Protein AF-A0A2D7GZ23-F1 (afdb_monomer_lite)

Structure (mmCIF, N/CA/C/O backbone):
data_AF-A0A2D7GZ23-F1
#
_entry.id   AF-A0A2D7GZ23-F1
#
loop_
_atom_site.group_PDB
_atom_site.id
_atom_site.type_symbol
_atom_site.label_atom_id
_atom_site.label_alt_id
_atom_site.label_comp_id
_atom_site.label_asym_id
_atom_site.label_entity_id
_atom_site.label_seq_id
_atom_site.pdbx_PDB_ins_code
_atom_site.Cartn_x
_atom_site.Cartn_y
_atom_site.Cartn_z
_atom_site.occupancy
_atom_site.B_iso_or_equiv
_atom_site.auth_seq_id
_atom_site.auth_comp_id
_atom_site.auth_asym_id
_atom_site.auth_atom_id
_atom_site.pdbx_PDB_model_num
ATOM 1 N N . MET A 1 1 ? 21.625 15.979 3.828 1.00 39.53 1 MET A N 1
ATOM 2 C CA . MET A 1 1 ? 20.329 15.323 3.567 1.00 39.53 1 MET A CA 1
ATOM 3 C C . MET A 1 1 ? 20.381 14.989 2.091 1.00 39.53 1 MET A C 1
ATOM 5 O O . MET A 1 1 ? 20.382 15.935 1.305 1.00 39.53 1 MET A O 1
ATOM 9 N N . ASN A 1 2 ? 20.656 13.713 1.803 1.00 38.81 2 ASN A N 1
ATOM 10 C CA . ASN A 1 2 ? 20.992 13.156 0.487 1.00 38.81 2 ASN A CA 1
ATOM 11 C C . ASN A 1 2 ? 19.856 13.361 -0.529 1.00 38.81 2 ASN A C 1
ATOM 13 O O . ASN A 1 2 ? 18.718 13.617 -0.129 1.00 38.81 2 ASN A O 1
ATOM 17 N N . THR A 1 3 ? 20.207 13.363 -1.815 1.00 49.03 3 THR A N 1
ATOM 18 C CA . THR A 1 3 ? 19.400 13.858 -2.946 1.00 49.03 3 THR A CA 1
ATOM 19 C C . THR A 1 3 ? 18.214 12.956 -3.309 1.00 49.03 3 THR A C 1
ATOM 21 O O . THR A 1 3 ? 17.119 13.506 -3.409 1.00 49.03 3 THR A O 1
ATOM 24 N N . LEU A 1 4 ? 18.367 11.625 -3.278 1.00 44.31 4 LEU A N 1
ATOM 25 C CA . LEU A 1 4 ? 17.288 10.627 -3.438 1.00 44.31 4 LEU A CA 1
ATOM 26 C C . LEU A 1 4 ? 16.063 10.912 -2.567 1.00 44.31 4 LEU A C 1
ATOM 28 O O . LEU A 1 4 ? 14.969 11.214 -3.035 1.00 44.31 4 LEU A O 1
ATOM 32 N N . VAL A 1 5 ? 16.275 10.933 -1.250 1.00 44.19 5 VAL A N 1
ATOM 33 C CA . VAL A 1 5 ? 15.213 11.144 -0.254 1.00 44.19 5 VAL A CA 1
ATOM 34 C C . VAL A 1 5 ? 14.612 12.553 -0.339 1.00 44.19 5 VAL A C 1
ATOM 36 O O . VAL A 1 5 ? 13.500 12.791 0.139 1.00 44.19 5 VAL A O 1
ATOM 39 N N . LYS A 1 6 ? 15.346 13.519 -0.909 1.00 46.03 6 LYS A N 1
ATOM 40 C CA . LYS A 1 6 ? 14.827 14.864 -1.168 1.00 46.03 6 LYS A CA 1
ATOM 41 C C . LYS A 1 6 ? 13.898 14.851 -2.375 1.00 46.03 6 LYS A C 1
ATOM 43 O O . LYS A 1 6 ? 12.764 15.278 -2.201 1.00 46.03 6 LYS A O 1
ATOM 48 N N . ALA A 1 7 ? 14.334 14.341 -3.527 1.00 40.16 7 ALA A N 1
ATOM 49 C CA . ALA A 1 7 ? 13.540 14.276 -4.755 1.00 40.16 7 ALA A CA 1
ATOM 50 C C . ALA A 1 7 ? 12.214 13.532 -4.533 1.00 40.16 7 ALA A C 1
ATOM 52 O O . ALA A 1 7 ? 11.161 14.120 -4.786 1.00 40.16 7 ALA A O 1
ATOM 53 N N . TRP A 1 8 ? 12.261 12.371 -3.862 1.00 50.47 8 TRP A N 1
ATOM 54 C CA . TRP A 1 8 ? 11.088 11.582 -3.441 1.00 50.47 8 TRP A CA 1
ATOM 55 C C . TRP A 1 8 ? 10.072 12.365 -2.591 1.00 50.47 8 TRP A C 1
ATOM 57 O O . TRP A 1 8 ? 8.918 11.971 -2.442 1.00 50.47 8 TRP A O 1
ATOM 67 N N . ARG A 1 9 ? 10.479 13.501 -2.010 1.00 50.47 9 ARG A N 1
ATOM 68 C CA . ARG A 1 9 ? 9.620 14.380 -1.208 1.00 50.47 9 ARG A CA 1
ATOM 69 C C . ARG A 1 9 ? 9.197 15.667 -1.910 1.00 50.47 9 ARG A C 1
ATOM 71 O O . ARG A 1 9 ? 8.254 16.279 -1.418 1.00 50.47 9 ARG A O 1
ATOM 78 N N . THR A 1 10 ? 9.873 16.127 -2.970 1.00 46.25 10 THR A N 1
ATOM 79 C CA . THR A 1 10 ? 9.783 17.552 -3.363 1.00 46.25 10 THR A CA 1
ATOM 80 C C . THR A 1 10 ? 8.951 17.917 -4.578 1.00 46.25 10 THR A C 1
ATOM 82 O O . THR A 1 10 ? 8.616 19.098 -4.644 1.00 46.25 10 THR A O 1
ATOM 85 N N . ARG A 1 11 ? 8.609 17.026 -5.519 1.00 41.00 11 ARG A N 1
ATOM 86 C CA . ARG A 1 11 ? 7.997 17.531 -6.764 1.00 41.00 11 ARG A CA 1
ATOM 87 C C . ARG A 1 11 ? 6.467 17.516 -6.805 1.00 41.00 11 ARG A C 1
ATOM 89 O O . ARG A 1 11 ? 5.918 18.554 -7.149 1.00 41.00 11 ARG A O 1
ATOM 96 N N . GLU A 1 12 ? 5.763 16.492 -6.306 1.00 41.78 12 GLU A N 1
ATOM 97 C CA . GLU A 1 12 ? 4.286 16.489 -6.442 1.00 41.78 12 GLU A CA 1
ATOM 98 C C . GLU A 1 12 ? 3.453 15.899 -5.293 1.00 41.78 12 GLU A C 1
ATOM 100 O O . GLU A 1 12 ? 2.225 15.996 -5.305 1.00 41.78 1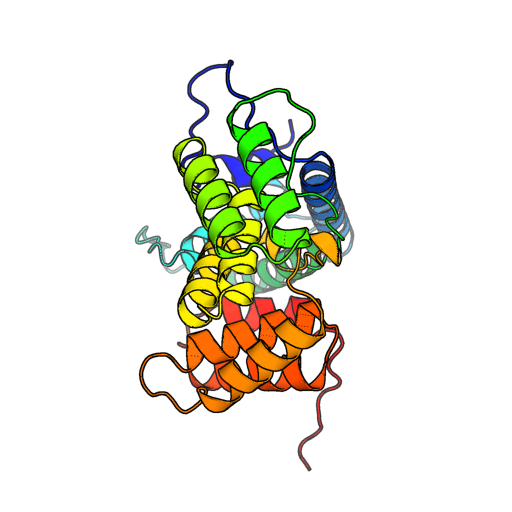2 GLU A O 1
ATOM 105 N N . SER A 1 13 ? 4.065 15.413 -4.208 1.00 38.97 13 SER A N 1
ATOM 106 C CA . SER A 1 13 ? 3.314 14.914 -3.037 1.00 38.97 13 SER A CA 1
ATOM 107 C C . SER A 1 13 ? 2.535 15.996 -2.260 1.00 38.97 13 SER A C 1
ATOM 109 O O . SER A 1 13 ? 1.970 15.712 -1.204 1.00 38.97 13 SER A O 1
ATOM 111 N N . GLN A 1 14 ? 2.512 17.252 -2.730 1.00 42.09 14 GLN A N 1
ATOM 112 C CA . GLN A 1 14 ? 2.031 18.423 -1.981 1.00 42.09 14 GLN A CA 1
ATOM 113 C C . GLN A 1 14 ? 2.650 18.547 -0.578 1.00 42.09 14 GLN A C 1
ATOM 115 O O . GLN A 1 14 ? 2.127 19.255 0.283 1.00 42.09 14 GLN A O 1
ATOM 120 N N . LEU A 1 15 ? 3.806 17.923 -0.345 1.00 44.66 15 LEU A N 1
ATOM 121 C CA . LEU A 1 15 ? 4.667 18.225 0.787 1.00 44.66 15 LEU A CA 1
ATOM 122 C C . LEU A 1 15 ? 5.585 19.399 0.420 1.00 44.66 15 LEU A C 1
ATOM 124 O O . LEU A 1 15 ? 6.800 19.319 0.576 1.00 44.66 15 LEU A O 1
ATOM 128 N N . ASP A 1 16 ? 5.011 20.505 -0.071 1.00 36.12 16 ASP A N 1
ATOM 129 C CA . ASP A 1 16 ? 5.735 21.774 -0.127 1.00 36.12 16 ASP A CA 1
ATOM 130 C C . ASP A 1 16 ? 5.999 22.223 1.317 1.00 36.12 16 ASP A C 1
ATOM 132 O O . ASP A 1 16 ? 5.156 22.799 2.013 1.00 36.12 16 ASP A O 1
ATOM 136 N N . TYR A 1 17 ? 7.195 21.870 1.785 1.00 43.28 17 TYR A N 1
ATOM 137 C CA . TYR A 1 17 ? 7.809 22.300 3.028 1.00 43.28 17 TYR A CA 1
ATOM 138 C C . TYR A 1 17 ? 8.177 23.787 2.944 1.00 43.28 17 TYR A C 1
ATOM 140 O O . TYR A 1 17 ? 9.351 24.166 3.017 1.00 43.28 17 TYR A O 1
ATOM 148 N N . GLY A 1 18 ? 7.168 24.651 2.846 1.00 29.53 18 GLY A N 1
ATOM 149 C CA . GLY A 1 18 ? 7.320 26.081 3.061 1.00 29.53 18 GLY A CA 1
ATOM 150 C C . GLY A 1 18 ? 7.903 26.343 4.454 1.00 29.53 18 GLY A C 1
ATOM 151 O O . GLY A 1 18 ? 7.210 26.259 5.462 1.00 29.53 18 GLY A O 1
ATOM 152 N N . SER A 1 19 ? 9.197 26.663 4.506 1.00 30.67 19 SER A N 1
ATOM 153 C CA . SER A 1 19 ? 9.940 27.182 5.665 1.00 30.67 19 SER A CA 1
ATOM 154 C C . SER A 1 19 ? 9.819 26.408 7.001 1.00 30.67 19 SER A C 1
ATOM 156 O O . SER A 1 19 ? 8.963 26.668 7.835 1.00 30.67 19 SER A O 1
ATOM 158 N N . VAL A 1 20 ? 10.814 25.550 7.254 1.00 34.12 20 VAL A N 1
ATOM 159 C CA . VAL A 1 20 ? 11.525 25.333 8.542 1.00 34.12 20 VAL A CA 1
ATOM 160 C C . VAL A 1 20 ? 10.766 24.767 9.771 1.00 34.12 20 VAL A C 1
ATOM 162 O O . VAL A 1 20 ? 11.449 24.235 10.643 1.00 34.12 20 VAL A O 1
ATOM 165 N N . GLU A 1 21 ? 9.429 24.729 9.859 1.00 30.19 21 GLU A N 1
ATOM 166 C CA . GLU A 1 21 ? 8.749 24.321 11.121 1.00 30.19 21 GLU A CA 1
ATOM 167 C C . GLU A 1 21 ? 7.863 23.059 11.111 1.00 30.19 21 GLU A C 1
ATOM 169 O O . GLU A 1 21 ? 7.554 22.555 12.187 1.00 30.19 21 GLU A O 1
ATOM 174 N N . ASN A 1 22 ? 7.534 22.458 9.964 1.00 36.88 22 ASN A N 1
ATOM 175 C CA . ASN A 1 22 ? 6.742 21.217 9.925 1.00 36.88 22 ASN A CA 1
ATOM 176 C C . ASN A 1 22 ? 7.547 20.068 9.317 1.00 36.88 22 ASN A C 1
ATOM 178 O O . ASN A 1 22 ? 7.472 19.804 8.121 1.00 36.88 22 ASN A O 1
ATOM 182 N N . ARG A 1 23 ? 8.311 19.343 10.139 1.00 49.28 23 ARG A N 1
ATOM 183 C CA . ARG A 1 23 ? 8.737 17.993 9.750 1.00 49.28 23 ARG A CA 1
ATOM 184 C C . ARG A 1 23 ? 7.477 17.129 9.723 1.00 49.28 23 ARG A C 1
ATOM 186 O O . ARG A 1 23 ? 6.816 16.983 10.743 1.00 49.28 23 ARG A O 1
ATOM 193 N N . VAL A 1 24 ? 7.110 16.597 8.561 1.00 53.50 24 VAL A N 1
ATOM 194 C CA . VAL A 1 24 ? 6.053 15.582 8.479 1.00 53.50 24 VAL A CA 1
ATOM 195 C C . VAL A 1 24 ? 6.518 14.404 9.325 1.00 53.50 24 VAL A C 1
ATOM 197 O O . VAL A 1 24 ? 7.558 13.807 9.039 1.00 53.50 24 VAL A O 1
ATOM 200 N N . SER A 1 25 ? 5.795 14.131 10.410 1.00 60.66 25 SER A N 1
ATOM 201 C CA . SER A 1 25 ? 6.135 13.050 11.328 1.00 60.66 25 SER A CA 1
ATOM 202 C C . SER A 1 25 ? 5.798 11.712 10.688 1.00 60.66 25 SER A C 1
ATOM 204 O O . SER A 1 25 ? 4.678 11.220 10.799 1.00 60.66 25 SER A O 1
ATOM 206 N N . VAL A 1 26 ? 6.779 11.132 10.008 1.00 63.88 26 VAL A N 1
ATOM 207 C CA . VAL A 1 26 ? 6.733 9.743 9.553 1.00 63.88 26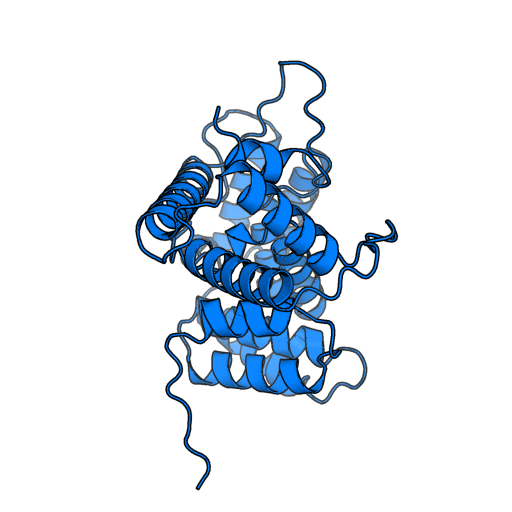 VAL A CA 1
ATOM 208 C C . VAL A 1 26 ? 7.301 8.814 10.636 1.00 63.88 26 VAL A C 1
ATOM 210 O O . VAL A 1 26 ? 8.181 9.230 11.401 1.00 63.88 26 VAL A O 1
ATOM 213 N N . PRO A 1 27 ? 6.842 7.553 10.731 1.00 70.25 27 PRO A N 1
ATOM 214 C CA . PRO A 1 27 ? 7.465 6.559 11.598 1.00 70.25 27 PRO A CA 1
ATOM 215 C C . PRO A 1 27 ? 8.941 6.360 11.269 1.00 70.25 27 PRO A C 1
ATOM 217 O O . PRO A 1 27 ? 9.345 6.417 10.109 1.00 70.25 27 PRO A O 1
ATOM 220 N N . GLY A 1 28 ? 9.742 6.039 12.290 1.00 73.81 28 GLY A N 1
ATOM 221 C CA . GLY A 1 28 ? 11.149 5.679 12.089 1.00 73.81 28 GLY A CA 1
ATOM 222 C C . GLY A 1 28 ? 11.322 4.495 11.130 1.00 73.81 28 GLY A C 1
ATOM 223 O O . GLY A 1 28 ? 12.285 4.469 10.377 1.00 73.81 28 GLY A O 1
ATOM 224 N N . GLN A 1 29 ? 10.352 3.574 11.093 1.00 77.50 29 GLN A N 1
ATOM 225 C CA . GLN A 1 29 ? 10.334 2.454 10.146 1.00 77.50 29 GLN A CA 1
ATOM 226 C C . GLN A 1 29 ? 10.271 2.918 8.688 1.00 77.50 29 GLN A C 1
ATOM 228 O O . GLN A 1 29 ? 11.004 2.396 7.861 1.00 77.50 29 GLN A O 1
ATOM 233 N N . TYR A 1 30 ? 9.479 3.947 8.379 1.00 79.00 30 TYR A N 1
ATOM 234 C CA . TYR A 1 30 ? 9.434 4.494 7.024 1.00 79.00 30 TYR A CA 1
ATOM 235 C C . TYR A 1 30 ? 10.748 5.192 6.656 1.00 79.00 30 TYR A C 1
ATOM 237 O O . TYR A 1 30 ? 11.231 5.043 5.547 1.00 79.00 30 TYR A O 1
ATOM 245 N N . ILE A 1 31 ? 11.396 5.887 7.599 1.00 77.50 31 ILE A N 1
ATOM 246 C CA . ILE A 1 31 ? 12.734 6.457 7.354 1.00 77.50 31 ILE A CA 1
ATOM 247 C C . ILE A 1 31 ? 13.760 5.352 7.070 1.00 77.50 31 ILE A C 1
ATOM 249 O O . ILE A 1 31 ? 14.592 5.512 6.185 1.00 77.50 31 ILE A O 1
ATOM 253 N N . ASN A 1 32 ? 13.704 4.242 7.809 1.00 79.62 32 ASN A N 1
ATOM 254 C CA . ASN A 1 32 ? 14.595 3.107 7.582 1.00 79.62 32 ASN A CA 1
ATOM 255 C C . ASN A 1 32 ? 14.362 2.470 6.210 1.00 79.62 32 ASN A C 1
ATOM 257 O O . ASN A 1 32 ? 15.338 2.204 5.522 1.00 79.62 32 ASN A O 1
ATOM 261 N N . LEU A 1 33 ? 13.101 2.310 5.804 1.00 82.50 33 LEU A N 1
ATOM 262 C CA . LEU A 1 33 ? 12.731 1.850 4.466 1.00 82.50 33 LEU A CA 1
ATOM 263 C C . LEU A 1 33 ? 13.354 2.734 3.383 1.00 82.50 33 LEU A C 1
ATOM 265 O O . LEU A 1 33 ? 14.000 2.221 2.479 1.00 82.50 33 LEU A O 1
ATOM 269 N N . LEU A 1 34 ? 13.247 4.061 3.507 1.00 79.81 34 LEU A N 1
ATOM 270 C CA . LEU A 1 34 ? 13.854 4.970 2.529 1.00 79.81 34 LEU A CA 1
ATOM 271 C C . LEU A 1 34 ? 15.383 4.822 2.471 1.00 79.81 34 LEU A C 1
ATOM 273 O O . LEU A 1 34 ? 15.962 4.848 1.389 1.00 79.81 34 LEU A O 1
ATOM 277 N N . ASN A 1 35 ? 16.035 4.653 3.624 1.00 77.56 35 ASN A N 1
ATOM 278 C CA . ASN A 1 35 ? 17.485 4.452 3.678 1.00 77.56 35 ASN A CA 1
ATOM 279 C C . ASN A 1 35 ? 17.908 3.107 3.063 1.00 77.56 35 ASN A C 1
ATOM 281 O O . ASN A 1 35 ? 18.984 3.024 2.480 1.00 77.56 35 ASN A O 1
ATOM 285 N N . GLU A 1 36 ? 17.094 2.061 3.214 1.00 83.00 36 GLU A N 1
ATOM 286 C CA . GLU A 1 36 ? 17.348 0.739 2.631 1.00 83.00 36 GLU A CA 1
ATOM 287 C C . GLU A 1 36 ? 17.275 0.790 1.100 1.00 83.00 36 GLU A C 1
ATOM 289 O O . GLU A 1 36 ? 18.165 0.277 0.425 1.00 83.00 36 GLU A O 1
ATOM 294 N N . ILE A 1 37 ? 16.267 1.469 0.546 1.00 78.81 37 ILE A N 1
ATOM 295 C CA . ILE A 1 37 ? 16.147 1.664 -0.906 1.00 78.81 37 ILE A CA 1
ATOM 296 C C . ILE A 1 37 ? 17.343 2.471 -1.435 1.00 78.81 37 ILE A C 1
ATOM 298 O O . ILE A 1 37 ? 17.941 2.093 -2.439 1.00 78.81 37 ILE A O 1
ATOM 302 N N . GLU A 1 38 ? 17.747 3.541 -0.735 1.00 79.25 38 GLU A N 1
ATOM 303 C CA . GLU A 1 38 ? 18.939 4.329 -1.091 1.00 79.25 38 GLU A CA 1
ATOM 304 C C . GLU A 1 38 ? 20.212 3.469 -1.108 1.00 79.25 38 GLU A C 1
ATOM 306 O O . GLU A 1 38 ? 21.016 3.578 -2.035 1.00 79.25 38 GLU A O 1
ATOM 311 N N . LEU A 1 39 ? 20.397 2.602 -0.109 1.00 81.81 39 LEU A N 1
ATOM 312 C CA . LEU A 1 39 ? 21.556 1.713 -0.045 1.00 81.81 39 LEU A CA 1
ATOM 313 C C . LEU A 1 39 ? 21.587 0.742 -1.234 1.00 81.81 39 LEU A C 1
ATOM 315 O O . LEU A 1 39 ? 22.637 0.558 -1.843 1.00 81.81 39 LEU A O 1
ATOM 319 N N . ARG A 1 40 ? 20.437 0.167 -1.599 1.00 81.44 40 ARG A N 1
ATOM 320 C CA . ARG A 1 40 ? 20.327 -0.770 -2.727 1.00 81.44 40 ARG A CA 1
ATOM 321 C C . ARG A 1 40 ? 20.593 -0.107 -4.069 1.00 81.44 40 ARG A C 1
ATOM 323 O O . ARG A 1 40 ? 21.368 -0.642 -4.855 1.00 81.44 40 ARG A O 1
ATOM 330 N N . ALA A 1 41 ? 20.026 1.078 -4.288 1.00 79.50 41 ALA A N 1
ATOM 331 C CA . ALA A 1 41 ? 20.286 1.856 -5.495 1.00 79.50 41 ALA A CA 1
ATOM 332 C C . ALA A 1 41 ? 21.787 2.179 -5.643 1.00 79.50 41 ALA A C 1
ATOM 334 O O . ALA A 1 41 ? 22.352 2.071 -6.731 1.00 79.50 41 ALA A O 1
ATOM 335 N N . GLN A 1 42 ? 22.468 2.517 -4.540 1.00 79.00 42 GLN A N 1
ATOM 336 C CA . GLN A 1 42 ? 23.918 2.750 -4.547 1.00 79.00 42 GLN A CA 1
ATOM 337 C C . GLN A 1 42 ? 24.719 1.477 -4.835 1.00 79.00 42 GLN A C 1
ATOM 339 O O . GLN A 1 42 ? 25.685 1.520 -5.599 1.00 79.00 42 GLN A O 1
ATOM 344 N N . ASP A 1 43 ? 24.350 0.351 -4.228 1.00 79.56 43 ASP A N 1
ATOM 345 C CA . ASP A 1 43 ? 25.030 -0.925 -4.459 1.00 79.56 43 ASP A CA 1
ATOM 346 C C . ASP A 1 43 ? 24.939 -1.357 -5.923 1.00 79.56 43 ASP A C 1
ATOM 348 O O . ASP A 1 43 ? 25.904 -1.904 -6.462 1.00 79.56 43 ASP A O 1
ATOM 352 N N . ALA A 1 44 ? 23.827 -1.071 -6.588 1.00 71.81 44 ALA A N 1
ATOM 353 C CA . ALA A 1 44 ? 23.664 -1.403 -7.988 1.00 71.81 44 ALA A CA 1
ATOM 354 C C . ALA A 1 44 ? 24.453 -0.515 -8.945 1.00 71.81 44 ALA A C 1
ATOM 356 O O . ALA A 1 44 ? 25.118 -1.041 -9.840 1.00 71.81 44 ALA A O 1
ATOM 357 N N . LEU A 1 45 ? 24.474 0.803 -8.707 1.00 72.50 45 LEU A N 1
ATOM 358 C CA . LEU A 1 45 ? 25.341 1.723 -9.453 1.00 72.50 45 LEU A CA 1
ATOM 359 C C . LEU A 1 45 ? 26.802 1.247 -9.444 1.00 72.50 45 LEU A C 1
ATOM 361 O O . LEU A 1 45 ? 27.491 1.314 -10.458 1.00 72.50 45 LEU A O 1
ATOM 365 N N . ASN A 1 46 ? 27.261 0.717 -8.307 1.00 73.81 46 ASN A N 1
ATOM 366 C CA . ASN A 1 46 ? 28.642 0.275 -8.131 1.00 73.81 46 ASN A CA 1
ATOM 367 C C . ASN A 1 46 ? 28.960 -1.096 -8.762 1.00 73.81 46 ASN A C 1
ATOM 369 O O . ASN A 1 46 ? 30.134 -1.383 -8.999 1.00 73.81 46 ASN A O 1
ATOM 373 N N . ASN A 1 47 ? 27.967 -1.968 -8.983 1.00 69.31 47 ASN A N 1
ATOM 374 C CA . ASN A 1 47 ? 28.201 -3.373 -9.352 1.00 69.31 47 ASN A CA 1
ATOM 375 C C . ASN A 1 47 ? 27.738 -3.747 -10.772 1.00 69.31 47 ASN A C 1
ATOM 377 O O . ASN A 1 47 ? 28.367 -4.613 -11.384 1.00 69.31 47 ASN A O 1
ATOM 381 N N . ASP A 1 48 ? 26.712 -3.088 -11.321 1.00 62.56 48 ASP A N 1
ATOM 382 C CA . ASP A 1 48 ? 25.998 -3.564 -12.520 1.00 62.56 48 ASP A CA 1
ATOM 383 C C . ASP A 1 48 ? 26.333 -2.791 -13.812 1.00 62.56 48 ASP A C 1
ATOM 385 O O . ASP A 1 48 ? 25.623 -2.863 -14.811 1.00 62.56 48 ASP A O 1
ATOM 389 N N . GLY A 1 49 ? 27.476 -2.097 -13.844 1.00 55.41 49 GLY A N 1
ATOM 390 C CA . GLY A 1 49 ? 27.996 -1.476 -15.071 1.00 55.41 49 GLY A CA 1
ATOM 391 C C . GLY A 1 49 ? 27.428 -0.090 -15.385 1.00 55.41 49 GLY A C 1
ATOM 392 O O . GLY A 1 49 ? 27.826 0.506 -16.382 1.00 55.41 49 GLY A O 1
ATOM 393 N N . LEU A 1 50 ? 26.610 0.467 -14.489 1.00 59.69 50 LEU A N 1
ATOM 394 C CA . LEU A 1 50 ? 26.214 1.881 -14.455 1.00 59.69 50 LEU A CA 1
ATOM 395 C C . LEU A 1 50 ? 27.314 2.779 -13.845 1.00 59.69 50 LEU A C 1
ATOM 397 O O . LEU A 1 50 ? 27.032 3.850 -13.321 1.00 59.69 50 LEU A O 1
ATOM 401 N N . ASP A 1 51 ? 28.585 2.371 -13.930 1.00 57.88 51 ASP A N 1
ATOM 402 C CA . ASP A 1 51 ? 29.748 3.053 -13.327 1.00 57.88 51 ASP A CA 1
ATOM 403 C C . ASP A 1 51 ? 29.946 4.487 -13.881 1.00 57.88 51 ASP A C 1
ATOM 405 O O . ASP A 1 51 ? 30.654 5.318 -13.313 1.00 57.88 51 ASP A O 1
ATOM 409 N N . THR A 1 52 ? 29.301 4.803 -15.011 1.00 57.31 52 THR A N 1
ATOM 410 C CA . THR A 1 52 ? 29.269 6.140 -15.626 1.00 57.31 52 THR A CA 1
ATOM 411 C C . THR A 1 52 ? 28.113 7.023 -15.157 1.00 57.31 52 THR A C 1
ATOM 413 O O . THR A 1 52 ? 28.082 8.207 -15.492 1.00 57.31 52 THR A O 1
ATOM 416 N N . THR A 1 53 ? 27.171 6.466 -14.406 1.00 67.19 53 THR A N 1
ATOM 417 C CA . THR A 1 53 ? 25.882 7.072 -14.087 1.00 67.19 53 THR A CA 1
ATOM 418 C C . THR A 1 53 ? 25.871 7.602 -12.655 1.00 67.19 53 THR A C 1
ATOM 420 O O . THR A 1 53 ? 26.409 6.988 -11.734 1.00 67.19 53 THR A O 1
ATOM 423 N N . THR A 1 54 ? 25.293 8.785 -12.446 1.00 71.75 54 THR A N 1
ATOM 424 C CA . THR A 1 54 ? 25.276 9.441 -11.134 1.00 71.75 54 THR A CA 1
ATOM 425 C C . THR A 1 54 ? 23.986 9.151 -10.376 1.00 71.75 54 THR A C 1
ATOM 427 O O . THR A 1 54 ? 22.942 8.864 -10.953 1.00 71.75 54 THR A O 1
ATOM 430 N N . MET A 1 55 ? 24.042 9.316 -9.055 1.00 71.56 55 MET A N 1
ATOM 431 C CA . MET A 1 55 ? 22.851 9.286 -8.204 1.00 71.56 55 MET A CA 1
ATOM 432 C C . MET A 1 55 ? 21.790 10.312 -8.638 1.00 71.56 55 MET A C 1
ATOM 434 O O . MET A 1 55 ? 20.604 10.056 -8.519 1.00 71.56 55 MET A O 1
ATOM 438 N N . GLU A 1 56 ? 22.228 11.460 -9.163 1.00 72.69 56 GLU A N 1
ATOM 439 C CA . GLU A 1 56 ? 21.353 12.530 -9.658 1.00 72.69 56 GLU A CA 1
ATOM 440 C C . GLU A 1 56 ? 20.546 12.110 -10.893 1.00 72.69 56 GLU A C 1
ATOM 442 O O . GLU A 1 56 ? 19.415 12.550 -11.040 1.00 72.69 56 GLU A O 1
ATOM 447 N N . TRP A 1 57 ? 21.090 11.234 -11.741 1.00 77.12 57 TRP A N 1
ATOM 448 C CA . TRP A 1 57 ? 20.353 10.691 -12.881 1.00 77.12 57 TRP A CA 1
ATOM 449 C C . TRP A 1 57 ? 19.280 9.685 -12.445 1.00 77.12 57 TRP A C 1
ATOM 451 O O . TRP A 1 57 ? 18.138 9.804 -12.862 1.00 77.12 57 TRP A O 1
ATOM 461 N N . LEU A 1 58 ? 19.589 8.758 -11.527 1.00 72.75 58 LEU A N 1
ATOM 462 C CA . LEU A 1 58 ? 18.568 7.843 -10.982 1.00 72.75 58 LEU A CA 1
ATOM 463 C C . LEU A 1 58 ? 17.440 8.599 -10.258 1.00 72.75 58 LEU A C 1
ATOM 465 O O . LEU A 1 58 ? 16.303 8.131 -10.229 1.00 72.75 58 LEU A O 1
ATOM 469 N N . ASP A 1 59 ? 17.752 9.757 -9.666 1.00 73.44 59 ASP A N 1
ATOM 470 C CA . ASP A 1 59 ? 16.755 10.646 -9.061 1.00 73.44 59 ASP A CA 1
ATOM 471 C C . ASP A 1 59 ? 15.776 11.210 -10.113 1.00 73.44 59 ASP A C 1
ATOM 473 O O . ASP A 1 59 ? 14.600 11.404 -9.800 1.00 73.44 59 ASP A O 1
ATOM 477 N N . GLU A 1 60 ? 16.258 11.492 -11.326 1.00 77.12 60 GLU A N 1
ATOM 478 C CA . GLU A 1 60 ? 15.466 11.982 -12.462 1.00 77.12 60 GLU A CA 1
ATOM 479 C C . GLU A 1 60 ? 14.586 10.865 -13.032 1.00 77.12 60 GLU A C 1
ATOM 481 O O . GLU A 1 60 ? 13.367 11.008 -13.031 1.00 77.12 60 GLU A O 1
ATOM 486 N N . GLU A 1 61 ? 15.170 9.701 -13.333 1.00 79.44 61 GLU A N 1
ATOM 487 C CA . GLU A 1 61 ? 14.440 8.523 -13.832 1.00 79.44 61 GLU A CA 1
ATOM 488 C C . GLU A 1 61 ? 13.318 8.073 -12.881 1.00 79.44 61 GLU A C 1
ATOM 490 O O . GLU A 1 61 ? 12.227 7.677 -13.294 1.00 79.44 61 GLU A O 1
ATOM 495 N N . TYR A 1 62 ? 13.551 8.156 -11.567 1.00 77.62 62 TYR A N 1
ATOM 496 C CA . TYR A 1 62 ? 12.514 7.860 -10.581 1.00 77.62 62 TYR A CA 1
ATOM 497 C C . TYR A 1 62 ? 11.385 8.897 -10.580 1.00 77.62 62 TYR A C 1
ATOM 499 O O . TYR A 1 62 ? 10.223 8.537 -10.383 1.00 77.62 62 TYR A O 1
ATOM 507 N N . ALA A 1 63 ? 11.713 10.184 -10.734 1.00 76.81 63 ALA A N 1
ATOM 508 C CA . ALA A 1 63 ? 10.701 11.233 -10.800 1.00 76.81 63 ALA A CA 1
ATOM 509 C C . ALA A 1 63 ? 9.811 11.035 -12.033 1.00 76.81 63 ALA A C 1
ATOM 511 O O . ALA A 1 63 ? 8.590 11.090 -11.910 1.00 76.81 63 ALA A O 1
ATOM 512 N N . ASP A 1 64 ? 10.414 10.689 -13.167 1.00 78.25 64 ASP A N 1
ATOM 513 C CA . ASP A 1 64 ? 9.691 10.402 -14.403 1.00 78.25 64 ASP A CA 1
ATOM 514 C C . ASP A 1 64 ? 8.796 9.163 -14.256 1.00 78.25 64 ASP A C 1
ATOM 516 O O . ASP A 1 64 ? 7.618 9.197 -14.623 1.00 78.25 64 ASP A O 1
ATOM 520 N N . LEU A 1 65 ? 9.297 8.096 -13.616 1.00 80.81 65 LEU A N 1
ATOM 521 C CA . LEU A 1 65 ? 8.482 6.931 -13.258 1.00 80.81 65 LEU A CA 1
ATOM 522 C C . LEU A 1 65 ? 7.284 7.328 -12.382 1.00 80.81 65 LEU A C 1
ATOM 524 O O . LEU A 1 65 ? 6.173 6.841 -12.586 1.00 80.81 65 LEU A O 1
ATOM 528 N N . GLN A 1 66 ? 7.489 8.187 -11.383 1.00 79.19 66 GLN A N 1
ATOM 529 C CA . GLN A 1 66 ? 6.425 8.621 -10.483 1.00 79.19 66 GLN A CA 1
ATOM 530 C C . GLN A 1 66 ? 5.344 9.427 -11.217 1.00 79.19 66 GLN A C 1
ATOM 532 O O . GLN A 1 66 ? 4.154 9.172 -11.003 1.00 79.19 66 GLN A O 1
ATOM 537 N N . ASP A 1 67 ? 5.739 10.366 -12.075 1.00 80.00 67 ASP A N 1
ATOM 538 C CA . ASP A 1 67 ? 4.819 11.191 -12.861 1.00 80.00 67 ASP A CA 1
ATOM 539 C C . ASP A 1 67 ? 3.982 10.307 -13.799 1.00 80.00 67 ASP A C 1
ATOM 541 O O . ASP A 1 67 ? 2.749 10.407 -13.842 1.00 80.00 67 ASP A O 1
ATOM 545 N N . GLU A 1 68 ? 4.620 9.339 -14.456 1.00 82.06 68 GLU A N 1
ATOM 546 C CA . GLU A 1 68 ? 3.944 8.362 -15.304 1.00 82.06 68 GLU A CA 1
ATOM 547 C C . GLU A 1 68 ? 2.956 7.488 -14.520 1.00 82.06 68 GLU A C 1
ATOM 549 O O . GLU A 1 68 ? 1.797 7.344 -14.922 1.00 82.06 68 GLU A O 1
ATOM 554 N N . LEU A 1 69 ? 3.359 6.959 -13.359 1.00 83.12 69 LEU A N 1
ATOM 555 C CA . LEU A 1 69 ? 2.477 6.178 -12.485 1.00 83.12 69 LEU A CA 1
ATOM 556 C C . LEU A 1 69 ? 1.309 7.006 -11.931 1.00 83.12 69 LEU A C 1
ATOM 558 O O . LEU A 1 69 ? 0.243 6.452 -11.628 1.00 83.12 69 LEU A O 1
ATOM 562 N N . ALA A 1 70 ? 1.494 8.316 -11.772 1.00 79.06 70 ALA A N 1
ATOM 563 C CA . ALA A 1 70 ? 0.447 9.258 -11.395 1.00 79.06 70 ALA A CA 1
ATOM 564 C C . ALA A 1 70 ? -0.460 9.649 -12.580 1.00 79.06 70 ALA A C 1
ATOM 566 O O . ALA A 1 70 ? -1.508 10.271 -12.368 1.00 79.06 70 ALA A O 1
ATOM 567 N N . GLY A 1 71 ? -0.105 9.251 -13.806 1.00 76.62 71 GLY A N 1
ATOM 568 C CA . GLY A 1 71 ? -0.808 9.605 -15.038 1.00 76.62 71 GLY A CA 1
ATOM 569 C C . GLY A 1 71 ? -0.628 11.073 -15.421 1.00 76.62 71 GLY A C 1
ATOM 570 O O . GLY A 1 71 ? -1.520 11.665 -16.036 1.00 76.62 71 GLY A O 1
ATOM 571 N N . ILE A 1 72 ? 0.484 11.674 -15.006 1.00 74.31 72 ILE A N 1
ATOM 572 C CA . ILE A 1 72 ? 0.839 13.058 -15.282 1.00 74.31 72 ILE A CA 1
ATOM 573 C C . ILE A 1 72 ? 1.675 13.043 -16.552 1.00 74.31 72 ILE A C 1
ATOM 575 O O . ILE A 1 72 ? 2.764 12.486 -16.602 1.00 74.31 72 ILE A O 1
ATOM 579 N N . SER A 1 73 ? 1.105 13.588 -17.625 1.00 59.59 73 SER A N 1
ATOM 580 C CA . SER A 1 73 ? 1.786 13.681 -18.910 1.00 59.59 73 SER A CA 1
ATOM 581 C C . SER A 1 73 ? 2.921 14.694 -18.802 1.00 59.59 73 SER A C 1
ATOM 583 O O . SER A 1 73 ? 2.673 15.903 -18.743 1.00 59.59 73 SER A O 1
ATOM 585 N N . THR A 1 74 ? 4.156 14.208 -18.822 1.00 56.28 74 THR A N 1
ATOM 586 C CA . THR A 1 74 ? 5.345 14.993 -19.147 1.00 56.28 74 THR A CA 1
ATOM 587 C C . THR A 1 74 ? 5.292 15.348 -20.637 1.00 56.28 74 THR A C 1
ATOM 589 O O . THR A 1 74 ? 6.009 14.809 -21.466 1.00 56.28 74 THR A O 1
ATOM 592 N N . ASP A 1 75 ? 4.389 16.263 -21.008 1.00 47.56 75 ASP A N 1
ATOM 593 C CA . ASP A 1 75 ? 4.267 16.830 -22.364 1.00 47.56 75 ASP A CA 1
ATOM 594 C C . ASP A 1 75 ? 5.457 17.759 -22.721 1.00 47.56 75 ASP A C 1
ATOM 596 O O . ASP A 1 75 ? 5.336 18.618 -23.598 1.00 47.56 75 ASP A O 1
ATOM 600 N N . ASP A 1 76 ? 6.603 17.625 -22.046 1.00 46.78 76 ASP A N 1
ATOM 601 C CA . ASP A 1 76 ? 7.824 18.303 -22.460 1.00 46.78 76 ASP A CA 1
ATOM 602 C C . ASP A 1 76 ? 8.508 17.458 -23.534 1.00 46.78 76 ASP A C 1
ATOM 604 O O . ASP A 1 76 ? 8.813 16.286 -23.346 1.00 46.78 76 ASP A O 1
ATOM 608 N N . GLU A 1 77 ? 8.689 18.098 -24.687 1.00 43.47 77 GLU A N 1
ATOM 609 C CA . GLU A 1 77 ? 9.359 17.628 -25.892 1.00 43.47 77 GLU A CA 1
ATOM 610 C C . GLU A 1 77 ? 10.708 16.949 -25.576 1.00 43.47 77 GLU A C 1
ATOM 612 O O . GLU A 1 77 ? 11.768 17.571 -25.696 1.00 43.47 77 GLU A O 1
ATOM 617 N N . THR A 1 78 ? 10.708 15.657 -25.237 1.00 42.81 78 THR A N 1
ATOM 618 C CA . THR A 1 78 ? 11.879 14.818 -25.469 1.00 42.81 78 THR A CA 1
ATOM 619 C C . THR A 1 78 ? 12.040 14.755 -26.977 1.00 42.81 78 THR A C 1
ATOM 621 O O . THR A 1 78 ? 11.268 14.147 -27.716 1.00 42.81 78 THR A O 1
ATOM 624 N N . GLN A 1 79 ? 12.991 15.550 -27.461 1.00 40.06 79 GLN A N 1
ATOM 625 C CA . GLN A 1 79 ? 13.453 15.477 -28.833 1.00 40.06 79 GLN A CA 1
ATOM 626 C C . GLN A 1 79 ? 13.775 14.016 -29.125 1.00 40.06 79 GLN A C 1
ATOM 628 O O . GLN A 1 79 ? 14.499 13.405 -28.348 1.00 40.06 79 GLN A O 1
ATOM 633 N N . ASP A 1 80 ? 13.244 13.497 -30.234 1.00 42.28 80 ASP A N 1
ATOM 634 C CA . ASP A 1 80 ? 13.637 12.224 -30.835 1.00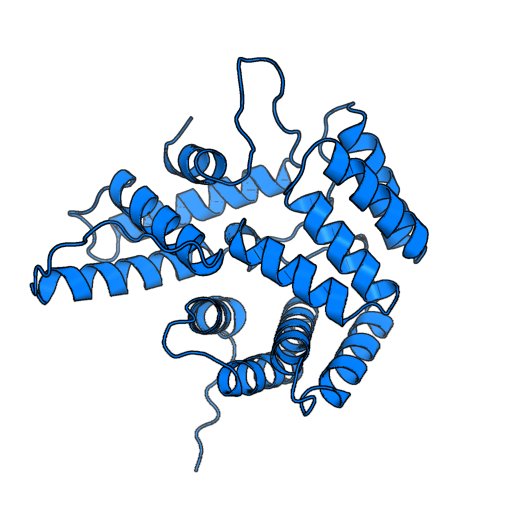 42.28 80 ASP A CA 1
ATOM 635 C C . ASP A 1 80 ? 15.167 12.202 -31.037 1.00 42.28 80 ASP A C 1
ATOM 637 O O . ASP A 1 80 ? 15.685 12.514 -32.116 1.00 42.28 80 ASP A O 1
ATOM 641 N N . THR A 1 81 ? 15.926 11.858 -30.002 1.00 43.12 81 THR A N 1
ATOM 642 C CA . THR A 1 81 ? 17.259 11.295 -30.140 1.00 43.12 81 THR A CA 1
ATOM 643 C C . THR A 1 81 ? 17.087 9.789 -30.151 1.00 43.12 81 THR A C 1
ATOM 645 O O . THR A 1 81 ? 17.201 9.117 -29.139 1.00 43.12 81 THR A O 1
ATOM 648 N N . GLU A 1 82 ? 16.803 9.253 -31.343 1.00 45.78 82 GLU A N 1
ATOM 649 C CA . GLU A 1 82 ? 16.960 7.831 -31.666 1.00 45.78 82 GLU A CA 1
ATOM 650 C C . GLU A 1 82 ? 18.448 7.439 -31.520 1.00 45.78 82 GLU A C 1
ATOM 652 O O . GLU A 1 82 ? 19.183 7.293 -32.500 1.00 45.78 82 GLU A O 1
ATOM 657 N N . ASN A 1 83 ? 18.923 7.308 -30.284 1.00 55.72 83 ASN A N 1
ATOM 658 C CA . ASN A 1 83 ? 20.183 6.671 -29.937 1.00 55.72 83 ASN A CA 1
ATOM 659 C C . ASN A 1 83 ? 19.832 5.371 -29.213 1.00 55.72 83 ASN A C 1
ATOM 661 O O . ASN A 1 83 ? 19.427 5.392 -28.059 1.00 55.72 83 ASN A O 1
ATOM 665 N N . GLY A 1 84 ? 20.026 4.221 -29.865 1.00 57.84 84 GLY A N 1
ATOM 666 C CA . GLY A 1 84 ? 19.736 2.911 -29.257 1.00 57.84 84 GLY A CA 1
ATOM 667 C C . GLY A 1 84 ? 20.559 2.586 -27.999 1.00 57.84 84 GLY A C 1
ATOM 668 O O . GLY A 1 84 ? 20.260 1.615 -27.315 1.00 57.84 84 GLY A O 1
ATOM 669 N N . ASP A 1 85 ? 21.579 3.390 -27.689 1.00 62.66 85 ASP A N 1
ATOM 670 C CA . ASP A 1 85 ? 22.332 3.306 -26.437 1.00 62.66 85 ASP A CA 1
ATOM 671 C C . ASP A 1 85 ? 21.606 4.013 -25.268 1.00 62.66 85 ASP A C 1
ATOM 673 O O . ASP A 1 85 ? 21.803 3.614 -24.127 1.00 62.66 85 ASP A O 1
ATOM 677 N N . GLU A 1 86 ? 20.764 5.027 -25.525 1.00 64.44 86 GLU A N 1
ATOM 678 C CA . GLU A 1 86 ? 19.971 5.738 -24.499 1.00 64.44 86 GLU A CA 1
ATOM 679 C C . GLU A 1 86 ? 18.779 4.884 -24.039 1.00 64.44 86 GLU A C 1
ATOM 681 O O . GLU A 1 86 ? 18.630 4.646 -22.846 1.00 64.44 86 GLU A O 1
ATOM 686 N N . GLU A 1 87 ? 18.028 4.293 -24.974 1.00 67.12 87 GLU A N 1
ATOM 687 C CA . GLU A 1 87 ? 16.890 3.405 -24.668 1.00 67.12 87 GLU A CA 1
ATOM 688 C C . GLU A 1 87 ? 17.315 2.174 -23.839 1.00 67.12 87 GLU A C 1
ATOM 690 O O . GLU A 1 87 ? 16.644 1.776 -22.888 1.00 67.12 87 GLU A O 1
ATOM 695 N N . ALA A 1 88 ? 18.484 1.598 -24.141 1.00 69.69 88 ALA A N 1
ATOM 696 C CA . ALA A 1 88 ? 19.033 0.485 -23.368 1.00 69.69 88 ALA A CA 1
ATOM 697 C C . ALA A 1 88 ? 19.471 0.901 -21.951 1.00 69.69 88 ALA A C 1
ATOM 699 O O . ALA A 1 88 ? 19.435 0.082 -21.033 1.00 69.69 88 ALA A O 1
ATOM 700 N N . LEU A 1 89 ? 19.910 2.149 -21.761 1.00 68.75 89 LEU A N 1
ATOM 701 C CA . LEU A 1 89 ? 20.268 2.679 -20.444 1.00 68.75 89 LEU A CA 1
ATOM 702 C C . LEU A 1 89 ? 19.024 2.990 -19.608 1.00 68.75 89 LEU A C 1
ATOM 704 O O . LEU A 1 89 ? 19.037 2.694 -18.415 1.00 68.75 89 LEU A O 1
ATOM 708 N N . GLU A 1 90 ? 17.964 3.517 -20.222 1.00 71.75 90 GLU A N 1
ATOM 709 C CA . GLU A 1 90 ? 16.660 3.734 -19.581 1.00 71.75 90 GLU A CA 1
ATOM 710 C C . GLU A 1 90 ? 16.045 2.410 -19.102 1.00 71.75 90 GLU A C 1
ATOM 712 O O . GLU A 1 90 ? 15.642 2.295 -17.945 1.00 71.75 90 GLU A O 1
ATOM 717 N N . GLU A 1 91 ? 16.038 1.365 -19.940 1.00 75.69 91 GLU A N 1
ATOM 718 C CA . GLU A 1 91 ? 15.518 0.044 -19.550 1.00 75.69 91 GLU A CA 1
ATOM 719 C C . GLU A 1 91 ? 16.293 -0.541 -18.353 1.00 75.69 91 GLU A C 1
ATOM 721 O O . GLU A 1 91 ? 15.695 -1.031 -17.391 1.00 75.69 91 GLU A O 1
ATOM 726 N N . LEU A 1 92 ? 17.627 -0.412 -18.355 1.00 74.06 92 LEU A N 1
ATOM 727 C CA . LEU A 1 92 ? 18.470 -0.805 -17.220 1.00 74.06 92 LEU A CA 1
ATOM 728 C C . LEU A 1 92 ? 18.202 0.042 -15.964 1.00 74.06 92 LEU A C 1
ATOM 730 O O . LEU A 1 92 ? 18.264 -0.488 -14.853 1.00 74.06 92 LEU A O 1
ATOM 734 N N . ALA A 1 93 ? 17.898 1.335 -16.122 1.00 75.38 93 ALA A N 1
ATOM 735 C CA . ALA A 1 93 ? 17.531 2.228 -15.022 1.00 75.38 93 ALA A CA 1
ATOM 736 C C . ALA A 1 93 ? 16.262 1.750 -14.323 1.00 75.38 93 ALA A C 1
ATOM 738 O O . ALA A 1 93 ? 16.220 1.633 -13.098 1.00 75.38 93 ALA A O 1
ATOM 739 N N . VAL A 1 94 ? 15.233 1.457 -15.119 1.00 79.81 94 VAL A N 1
ATOM 740 C CA . VAL A 1 94 ? 13.918 1.027 -14.642 1.00 79.81 94 VAL A CA 1
ATOM 741 C C . VAL A 1 94 ? 14.031 -0.299 -13.897 1.00 79.81 94 VAL A C 1
ATOM 743 O O . VAL A 1 94 ? 13.510 -0.427 -12.785 1.00 79.81 94 VAL A O 1
ATOM 746 N N . ASP A 1 95 ? 14.769 -1.259 -14.454 1.00 82.44 95 ASP A N 1
ATOM 747 C CA . ASP A 1 95 ? 15.048 -2.532 -13.788 1.00 82.44 95 ASP A CA 1
ATOM 748 C C . ASP A 1 95 ? 15.737 -2.328 -12.435 1.00 82.44 95 ASP A C 1
ATOM 750 O O . ASP A 1 95 ? 15.409 -3.006 -11.453 1.00 82.44 95 ASP A O 1
ATOM 754 N N . GLU A 1 96 ? 16.666 -1.376 -12.355 1.00 81.94 96 GLU A N 1
ATOM 755 C CA . GLU A 1 96 ? 17.378 -1.107 -11.116 1.00 81.94 96 GLU A CA 1
ATOM 756 C C . GLU A 1 96 ? 16.522 -0.378 -10.078 1.00 81.94 96 GLU A C 1
ATOM 758 O O . GLU A 1 96 ? 16.531 -0.729 -8.896 1.00 81.94 96 GLU A O 1
ATOM 763 N N . ILE A 1 97 ? 15.685 0.563 -10.514 1.00 83.44 97 ILE A N 1
ATOM 764 C CA . ILE A 1 97 ? 14.673 1.177 -9.653 1.00 83.44 97 ILE A CA 1
ATOM 765 C C . ILE A 1 97 ? 13.747 0.093 -9.088 1.00 83.44 97 ILE A C 1
ATOM 767 O O . ILE A 1 97 ? 13.491 0.071 -7.882 1.00 83.44 97 ILE A O 1
ATOM 771 N N . PHE A 1 98 ? 13.292 -0.862 -9.905 1.00 88.12 98 PHE A N 1
ATOM 772 C CA . PHE A 1 98 ? 12.431 -1.950 -9.432 1.00 88.12 98 PHE A CA 1
ATOM 773 C C . PHE A 1 98 ? 13.128 -2.841 -8.399 1.00 88.12 98 PHE A C 1
ATOM 775 O O . PHE A 1 98 ? 12.506 -3.229 -7.406 1.00 88.12 98 PHE A O 1
ATOM 782 N N . ARG A 1 99 ? 14.420 -3.135 -8.576 1.00 85.31 99 ARG A N 1
ATOM 783 C CA . ARG A 1 99 ? 15.212 -3.891 -7.591 1.00 85.31 99 ARG A CA 1
ATOM 784 C C . ARG A 1 99 ? 15.406 -3.126 -6.290 1.00 85.31 99 ARG A C 1
ATOM 786 O O . ARG A 1 99 ? 15.279 -3.718 -5.215 1.00 85.31 99 ARG A O 1
ATOM 793 N N . ALA A 1 100 ? 15.673 -1.824 -6.366 1.00 85.56 100 ALA A N 1
ATOM 794 C CA . ALA A 1 100 ? 15.778 -0.972 -5.189 1.00 85.56 100 ALA A CA 1
ATOM 795 C C . ALA A 1 100 ? 14.448 -0.934 -4.415 1.00 85.56 100 ALA A C 1
ATOM 797 O O . ALA A 1 100 ? 14.443 -1.051 -3.188 1.00 85.56 100 ALA A O 1
ATOM 798 N N . LEU A 1 101 ? 13.321 -0.858 -5.130 1.00 89.12 101 LEU A N 1
ATOM 799 C CA . LEU A 1 101 ? 11.970 -0.903 -4.565 1.00 89.12 101 LEU A CA 1
ATOM 800 C C . LEU A 1 101 ? 11.575 -2.281 -4.006 1.00 89.12 101 LEU A C 1
ATOM 802 O O . LEU A 1 101 ? 10.664 -2.360 -3.186 1.00 89.12 101 LEU A O 1
ATOM 806 N N . GLN A 1 102 ? 12.263 -3.363 -4.375 1.00 90.69 102 GLN A N 1
ATOM 807 C CA . GLN A 1 102 ? 12.046 -4.709 -3.833 1.00 90.69 102 GLN A CA 1
ATOM 808 C C . GLN A 1 102 ? 12.748 -4.913 -2.479 1.00 90.69 102 GLN A C 1
ATOM 810 O O . GLN A 1 102 ? 13.594 -5.794 -2.297 1.00 90.69 102 GLN A O 1
ATOM 815 N N . HIS A 1 103 ? 12.450 -4.054 -1.509 1.00 88.00 103 HIS A N 1
ATOM 816 C CA . HIS A 1 103 ? 13.167 -3.997 -0.237 1.00 88.00 103 HIS A CA 1
ATOM 817 C C . HIS A 1 103 ? 12.692 -5.035 0.806 1.00 88.00 103 HIS A C 1
ATOM 819 O O . HIS A 1 103 ? 13.483 -5.456 1.652 1.00 88.00 103 HIS A O 1
ATOM 825 N N . GLY A 1 104 ? 11.445 -5.507 0.740 1.00 86.31 104 GLY A N 1
ATOM 826 C CA . GLY A 1 104 ? 10.879 -6.532 1.627 1.00 86.31 104 GLY A CA 1
ATOM 827 C C . GLY A 1 104 ? 10.678 -6.089 3.080 1.00 86.31 104 GLY A C 1
ATOM 828 O O . GLY A 1 104 ? 10.657 -6.923 3.990 1.00 86.31 104 GLY A O 1
ATOM 829 N N . GLU A 1 105 ? 10.555 -4.782 3.312 1.00 89.19 105 GLU A N 1
ATOM 830 C CA . GLU A 1 105 ? 10.482 -4.209 4.660 1.00 89.19 105 GLU A CA 1
ATOM 831 C C . GLU A 1 105 ? 9.124 -4.469 5.306 1.00 89.19 105 GLU A C 1
ATOM 833 O O . GLU A 1 105 ? 8.073 -4.435 4.658 1.00 89.19 105 GLU A O 1
ATOM 838 N N . GLN A 1 106 ? 9.149 -4.675 6.622 1.00 93.50 106 GLN A N 1
ATOM 839 C CA . GLN A 1 106 ? 7.941 -4.849 7.414 1.00 93.50 106 GLN A CA 1
ATOM 840 C C . GLN A 1 106 ? 7.640 -3.592 8.234 1.00 93.50 106 GLN A C 1
ATOM 842 O O . GLN A 1 106 ? 8.462 -3.132 9.028 1.00 93.50 106 GLN A O 1
ATOM 847 N N . ILE A 1 107 ? 6.418 -3.078 8.095 1.00 93.75 107 ILE A N 1
ATOM 848 C CA . ILE A 1 107 ? 5.905 -1.977 8.913 1.00 93.75 107 ILE A CA 1
ATOM 849 C C . ILE A 1 107 ? 4.952 -2.532 9.967 1.00 93.75 107 ILE A C 1
ATOM 851 O O . ILE A 1 107 ? 3.985 -3.223 9.654 1.00 93.75 107 ILE A O 1
ATOM 855 N N . ASP A 1 108 ? 5.202 -2.176 11.224 1.00 95.06 108 ASP A N 1
ATOM 856 C CA . ASP A 1 108 ? 4.426 -2.625 12.383 1.00 95.06 108 ASP A CA 1
ATOM 857 C C . ASP A 1 108 ? 3.678 -1.484 13.085 1.00 95.06 108 ASP A C 1
ATOM 859 O O . ASP A 1 108 ? 2.831 -1.744 13.940 1.00 95.06 108 ASP A O 1
ATOM 863 N N . THR A 1 109 ? 3.940 -0.226 12.721 1.00 94.56 109 THR A N 1
ATOM 864 C CA . THR A 1 109 ? 3.124 0.918 13.145 1.00 94.56 109 THR A CA 1
ATOM 865 C C . THR A 1 109 ? 3.007 1.968 12.046 1.00 94.56 109 THR A C 1
ATOM 867 O O . THR A 1 109 ? 3.964 2.250 11.327 1.00 94.56 109 THR A O 1
ATOM 870 N N . PHE A 1 110 ? 1.833 2.589 11.941 1.00 93.56 110 PHE A N 1
ATOM 871 C CA . PHE A 1 110 ? 1.623 3.762 11.094 1.00 93.56 110 PHE A CA 1
ATOM 872 C C . PHE A 1 110 ? 2.012 5.063 11.790 1.00 93.56 110 PHE A C 1
ATOM 874 O O . PHE A 1 110 ? 2.251 6.071 11.123 1.00 93.56 110 PHE A O 1
ATOM 881 N N . SER A 1 111 ? 2.020 5.063 13.123 1.00 88.44 111 SER A N 1
ATOM 882 C CA . SER A 1 111 ? 2.247 6.259 13.929 1.00 88.44 111 SER A CA 1
ATOM 883 C C . SER A 1 111 ? 3.735 6.560 14.118 1.00 88.44 111 SER A C 1
ATOM 885 O O . SER A 1 111 ? 4.560 5.674 14.342 1.00 88.44 111 SER A O 1
ATOM 887 N N . GLY A 1 112 ? 4.086 7.839 14.005 1.00 82.56 112 GLY A N 1
ATOM 888 C CA . GLY A 1 112 ? 5.401 8.360 14.345 1.00 82.56 112 GLY A CA 1
ATOM 889 C C . GLY A 1 112 ? 5.613 8.496 15.852 1.00 82.56 112 GLY A C 1
ATOM 890 O O . GLY A 1 112 ? 4.758 8.171 16.675 1.00 82.56 112 GLY A O 1
ATOM 891 N N . VAL A 1 113 ? 6.778 9.021 16.231 1.00 75.69 113 VAL A N 1
ATOM 892 C CA . VAL A 1 113 ? 7.138 9.258 17.644 1.00 75.69 113 VAL A CA 1
ATOM 893 C C . VAL A 1 113 ? 6.738 10.647 18.149 1.00 75.69 113 VAL A C 1
ATOM 895 O O . VAL A 1 113 ? 6.815 10.914 19.347 1.00 75.69 113 VAL A O 1
ATOM 898 N N . GLU A 1 114 ? 6.329 11.556 17.261 1.00 78.56 114 GLU A N 1
ATOM 899 C CA . GLU A 1 114 ? 6.034 12.937 17.642 1.00 78.56 114 GLU A CA 1
ATOM 900 C C . GLU A 1 114 ? 4.666 13.085 18.308 1.00 78.56 114 GLU A C 1
ATOM 902 O O . GLU A 1 114 ? 3.684 12.436 17.951 1.00 78.56 114 GLU A O 1
ATOM 907 N N . ASN A 1 115 ? 4.572 14.018 19.252 1.00 81.12 115 ASN A N 1
ATOM 908 C CA . ASN A 1 115 ? 3.319 14.337 19.926 1.00 81.12 115 ASN A CA 1
ATOM 909 C C . ASN A 1 115 ? 2.533 15.412 19.153 1.00 81.12 115 ASN A C 1
ATOM 911 O O . ASN A 1 115 ? 2.414 16.553 19.602 1.00 81.12 115 ASN A O 1
ATOM 915 N N . SER A 1 116 ? 2.046 15.061 17.960 1.00 88.00 116 SER A N 1
ATOM 916 C CA . SER A 1 116 ? 1.246 15.939 17.098 1.00 88.00 116 SER A CA 1
ATOM 917 C C . SER A 1 116 ? -0.202 15.456 16.982 1.00 88.00 116 SER A C 1
ATOM 919 O O . SER A 1 116 ? -0.501 14.274 17.160 1.00 88.00 116 SER A O 1
ATOM 921 N N . ARG A 1 117 ? -1.126 16.365 16.632 1.00 90.38 117 ARG A N 1
ATOM 922 C CA . ARG A 1 117 ? -2.539 16.005 16.409 1.00 90.38 117 ARG A CA 1
ATOM 923 C C . ARG A 1 117 ? -2.707 14.997 15.271 1.00 90.38 117 ARG A C 1
ATOM 925 O O . ARG A 1 117 ? -3.573 14.130 15.347 1.00 90.38 117 ARG A O 1
ATOM 932 N N . PHE A 1 118 ? -1.884 15.118 14.233 1.00 90.19 118 PHE A N 1
ATOM 933 C CA . PHE A 1 118 ? -1.814 14.144 13.151 1.00 90.19 118 PHE A CA 1
ATOM 934 C C . PHE A 1 118 ? -1.462 12.758 13.700 1.00 90.19 118 PHE A C 1
ATOM 936 O O . PHE A 1 118 ? -2.209 11.806 13.481 1.00 90.19 118 PHE A O 1
ATOM 943 N N . ASN A 1 119 ? -0.383 12.663 14.482 1.00 91.38 119 ASN A N 1
ATOM 944 C CA . ASN A 1 119 ? 0.087 11.386 15.000 1.00 91.38 119 ASN A CA 1
ATOM 945 C C . ASN A 1 119 ? -0.921 10.730 15.957 1.00 91.38 119 ASN A C 1
ATOM 947 O O . ASN A 1 119 ? -1.173 9.532 15.867 1.00 91.38 119 ASN A O 1
ATOM 951 N N . GLU A 1 120 ? -1.578 11.524 16.810 1.00 94.31 120 GLU A N 1
ATOM 952 C CA . GLU A 1 120 ? -2.677 11.052 17.661 1.00 94.31 120 GLU A CA 1
ATOM 953 C C . GLU A 1 120 ? -3.808 10.427 16.824 1.00 94.31 120 GLU A C 1
ATOM 955 O O . GLU A 1 120 ? -4.322 9.360 17.156 1.00 94.31 120 GLU A O 1
ATOM 960 N N . LEU A 1 121 ? -4.199 11.065 15.714 1.00 96.94 121 LEU A N 1
ATOM 961 C CA . LEU A 1 121 ? -5.238 10.537 14.828 1.00 96.94 121 LEU A CA 1
ATOM 962 C C . LEU A 1 121 ? -4.803 9.237 14.149 1.00 96.94 121 LEU A C 1
ATOM 964 O O . LEU A 1 121 ? -5.603 8.304 14.093 1.00 96.94 121 LEU A O 1
ATOM 968 N N . VAL A 1 122 ? -3.557 9.156 13.678 1.00 96.50 122 VAL A N 1
ATOM 969 C CA . VAL A 1 122 ? -3.000 7.931 13.087 1.00 96.50 122 VAL A CA 1
ATOM 970 C C . VAL A 1 122 ? -2.985 6.796 14.111 1.00 96.50 122 VAL A C 1
ATOM 972 O O . VAL A 1 122 ? -3.507 5.721 13.826 1.00 96.50 122 VAL A O 1
ATOM 975 N N . GLN A 1 123 ? -2.510 7.049 15.332 1.00 96.56 123 GLN A N 1
ATOM 976 C CA . GLN A 1 123 ? -2.481 6.060 16.414 1.00 96.56 123 GLN A CA 1
ATOM 977 C C . GLN A 1 123 ? -3.889 5.576 16.805 1.00 96.56 123 GLN A C 1
ATOM 979 O O . GLN A 1 123 ? -4.116 4.384 17.038 1.00 96.56 123 GLN A O 1
ATOM 984 N N . LEU A 1 124 ? -4.869 6.486 16.856 1.00 98.00 124 LEU A N 1
ATOM 985 C CA . LEU A 1 124 ? -6.272 6.132 17.087 1.00 98.00 124 LEU A CA 1
ATOM 986 C C . LEU A 1 124 ? -6.853 5.305 15.932 1.00 98.00 124 LEU A C 1
ATOM 988 O O . LEU A 1 124 ? -7.670 4.416 16.178 1.00 98.00 124 LEU A O 1
ATOM 992 N N . GLY A 1 125 ? -6.458 5.601 14.691 1.00 98.25 125 GLY A N 1
ATOM 993 C CA . GLY A 1 125 ? -6.831 4.839 13.501 1.00 98.25 125 GLY A CA 1
ATOM 994 C C . GLY A 1 125 ? -6.283 3.418 13.536 1.00 98.25 125 GLY A C 1
ATOM 995 O O . GLY A 1 125 ? -7.054 2.472 13.396 1.00 98.25 125 GLY A O 1
ATOM 996 N N . GLU A 1 126 ? -4.990 3.274 13.825 1.00 97.50 126 GLU A N 1
ATOM 997 C CA . GLU A 1 126 ? -4.304 1.992 14.013 1.00 97.50 126 GLU A CA 1
ATOM 998 C C . GLU A 1 126 ? -4.967 1.158 15.118 1.00 97.50 126 GLU A C 1
ATOM 1000 O O . GLU A 1 126 ? -5.336 0.005 14.908 1.00 97.50 126 GLU A O 1
ATOM 1005 N N . THR A 1 127 ? -5.234 1.771 16.275 1.00 98.00 127 THR A N 1
ATOM 1006 C CA . THR A 1 127 ? -5.911 1.095 17.393 1.00 98.00 127 THR A CA 1
ATOM 1007 C C . THR A 1 127 ? -7.313 0.614 17.013 1.00 98.00 127 THR A C 1
ATOM 1009 O O . THR A 1 127 ? -7.723 -0.475 17.412 1.00 98.00 127 THR A O 1
ATOM 1012 N N . ALA A 1 128 ? -8.078 1.427 16.281 1.00 98.50 128 ALA A N 1
ATOM 1013 C CA . ALA A 1 128 ? -9.410 1.051 15.820 1.00 98.50 128 ALA A CA 1
ATOM 1014 C C . ALA A 1 128 ? -9.345 -0.076 14.777 1.00 98.50 128 ALA A C 1
ATOM 1016 O O . ALA A 1 128 ? -10.146 -1.007 14.835 1.00 98.50 128 ALA A O 1
ATOM 1017 N N . LEU A 1 129 ? -8.371 -0.026 13.865 1.00 98.19 129 LEU A N 1
ATOM 1018 C CA . LEU A 1 129 ? -8.142 -1.051 12.849 1.00 98.19 129 LEU A CA 1
ATOM 1019 C C . LEU A 1 129 ? -7.834 -2.406 13.493 1.00 98.19 129 LEU A C 1
ATOM 1021 O O . LEU A 1 129 ? -8.536 -3.377 13.219 1.00 98.19 129 LEU A O 1
ATOM 1025 N N . ALA A 1 130 ? -6.892 -2.437 14.439 1.00 97.38 130 ALA A N 1
ATOM 1026 C CA . ALA A 1 130 ? -6.523 -3.639 15.186 1.00 97.38 130 ALA A CA 1
ATOM 1027 C C . ALA A 1 130 ? -7.695 -4.247 15.986 1.00 97.38 130 ALA A C 1
ATOM 1029 O O . ALA A 1 130 ? -7.722 -5.447 16.253 1.00 97.38 130 ALA A O 1
ATOM 1030 N N . LYS A 1 131 ? -8.682 -3.428 16.373 1.00 97.69 131 LYS A N 1
ATOM 1031 C CA . LYS A 1 131 ? -9.909 -3.865 17.065 1.00 97.69 131 LYS A CA 1
ATOM 1032 C C . LYS A 1 131 ? -11.031 -4.313 16.121 1.00 97.69 131 LYS A C 1
ATOM 1034 O O . LYS A 1 131 ? -12.081 -4.730 16.606 1.00 97.69 131 LYS A O 1
ATOM 1039 N N . GLY A 1 132 ? -10.851 -4.203 14.805 1.00 97.50 132 GLY A N 1
ATOM 1040 C CA . GLY A 1 132 ? -11.906 -4.453 13.818 1.00 97.50 132 GLY A CA 1
ATOM 1041 C C . GLY A 1 132 ? -12.949 -3.330 13.719 1.00 97.50 132 GLY A C 1
ATOM 1042 O O . GLY A 1 132 ? -14.011 -3.499 13.121 1.00 97.50 132 GLY A O 1
ATOM 1043 N N . GLU A 1 133 ? -12.682 -2.155 14.294 1.00 98.38 133 GLU A N 1
ATOM 1044 C CA . GLU A 1 133 ? -13.567 -0.985 14.262 1.00 98.38 133 GLU A CA 1
ATOM 1045 C C . GLU A 1 133 ? -13.349 -0.172 12.970 1.00 98.38 133 GLU A C 1
ATOM 1047 O O . GLU A 1 133 ? -13.031 1.019 12.995 1.00 98.38 133 GLU A O 1
ATOM 1052 N N . TYR A 1 134 ? -13.517 -0.807 11.807 1.00 98.56 134 TYR A N 1
ATOM 1053 C CA . TYR A 1 134 ? -13.065 -0.273 10.513 1.00 98.56 134 TYR A CA 1
ATOM 1054 C C . TYR A 1 134 ? -13.646 1.088 10.130 1.00 98.56 134 TYR A C 1
ATOM 1056 O O . TYR A 1 134 ? -12.940 1.942 9.598 1.00 98.56 134 TYR A O 1
ATOM 1064 N N . PHE A 1 135 ? -14.918 1.344 10.442 1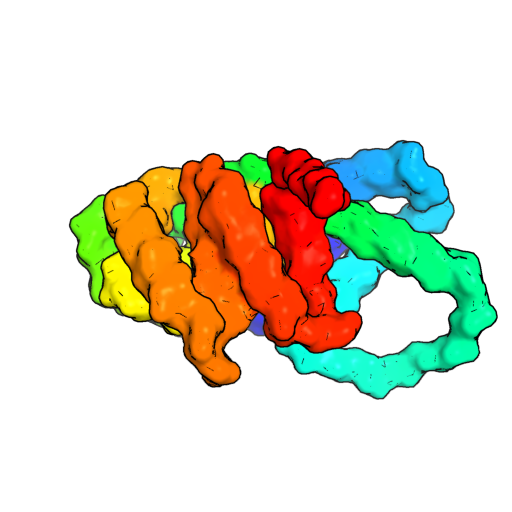.00 98.56 135 PHE A N 1
ATOM 1065 C CA . PHE A 1 135 ? -15.529 2.654 10.198 1.00 98.56 135 PHE A CA 1
ATOM 1066 C C . PHE A 1 135 ? -14.895 3.759 11.045 1.00 98.56 135 PHE A C 1
ATOM 1068 O O . PHE A 1 135 ? -14.736 4.889 10.575 1.00 98.56 135 PHE A O 1
ATOM 1075 N N . LEU A 1 136 ? -14.523 3.439 12.289 1.00 98.69 136 LEU A N 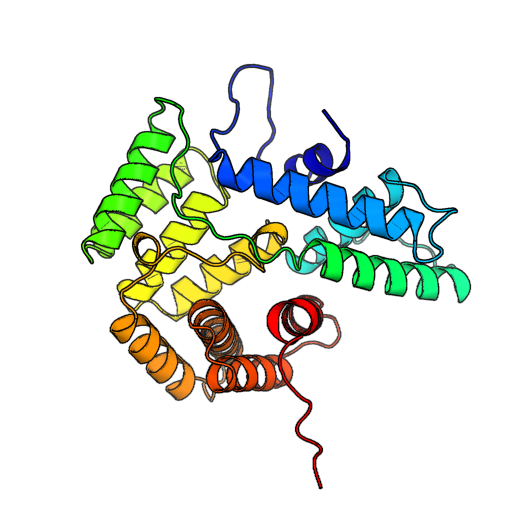1
ATOM 1076 C CA . LEU A 1 136 ? -13.816 4.375 13.148 1.00 98.69 136 LEU A CA 1
ATOM 1077 C C . LEU A 1 136 ? -12.390 4.580 12.636 1.00 98.69 136 LEU A C 1
ATOM 1079 O O . LEU A 1 136 ? -11.984 5.730 12.494 1.00 98.69 136 LEU A O 1
ATOM 1083 N N . ALA A 1 137 ? -11.681 3.501 12.292 1.00 98.75 137 ALA A N 1
ATOM 1084 C CA . ALA A 1 137 ? -10.337 3.560 11.720 1.00 98.75 137 ALA A CA 1
ATOM 1085 C C . ALA A 1 137 ? -10.301 4.451 10.470 1.00 98.75 137 ALA A C 1
ATOM 1087 O O . ALA A 1 137 ? -9.580 5.448 10.438 1.00 98.75 137 ALA A O 1
ATOM 1088 N N . LYS A 1 138 ? -11.191 4.184 9.505 1.00 98.69 138 LYS A N 1
ATOM 1089 C CA . LYS A 1 138 ? -11.389 4.995 8.297 1.00 98.69 138 LYS A CA 1
ATOM 1090 C C . LYS A 1 138 ? -11.578 6.469 8.641 1.00 98.69 138 LYS A C 1
ATOM 1092 O O . LYS A 1 138 ? -10.872 7.317 8.109 1.00 98.69 138 LYS A O 1
ATOM 1097 N N . LYS A 1 139 ? -12.493 6.785 9.566 1.00 98.62 139 LYS A N 1
ATOM 1098 C CA . LYS A 1 139 ? -12.738 8.168 9.999 1.00 98.62 139 LYS A CA 1
ATOM 1099 C C . LYS A 1 139 ? -11.469 8.828 10.545 1.00 98.62 139 LYS A C 1
ATOM 1101 O O . LYS A 1 139 ? -11.231 9.992 10.237 1.00 98.62 139 LYS A O 1
ATOM 1106 N N . ARG A 1 140 ? -10.672 8.121 11.353 1.00 98.56 140 ARG A N 1
ATOM 1107 C CA . ARG A 1 140 ? -9.431 8.660 11.929 1.00 98.56 140 ARG A CA 1
ATOM 1108 C C . ARG A 1 140 ? -8.363 8.909 10.873 1.00 98.56 140 ARG A C 1
ATOM 1110 O O . ARG A 1 140 ? -7.822 10.009 10.851 1.00 98.56 140 ARG A O 1
ATOM 1117 N N . PHE A 1 141 ? -8.133 7.963 9.965 1.00 98.44 141 PHE A N 1
ATOM 1118 C CA . PHE A 1 141 ? -7.175 8.149 8.873 1.00 98.44 141 PHE A CA 1
ATOM 1119 C C . PHE A 1 141 ? -7.601 9.261 7.914 1.00 98.44 141 PHE A C 1
ATOM 1121 O O . PHE A 1 141 ? -6.790 10.117 7.583 1.00 98.44 141 PHE A O 1
ATOM 1128 N N . THR A 1 142 ? -8.885 9.347 7.552 1.00 98.06 142 THR A N 1
ATOM 1129 C CA . THR A 1 142 ? -9.393 10.474 6.754 1.00 98.06 142 THR A CA 1
ATOM 1130 C C . THR A 1 142 ? -9.182 11.814 7.462 1.00 98.06 142 THR A C 1
ATOM 1132 O O . THR A 1 142 ? -8.798 12.782 6.820 1.00 98.06 142 THR A O 1
ATOM 1135 N N . GLN A 1 143 ? -9.398 11.890 8.781 1.00 97.69 143 GLN A N 1
ATOM 1136 C CA . GLN A 1 143 ? -9.108 13.105 9.552 1.00 97.69 143 GLN A CA 1
ATOM 1137 C C . GLN A 1 143 ? -7.610 13.423 9.592 1.00 97.69 143 GLN A C 1
ATOM 1139 O O . GLN A 1 143 ? -7.253 14.589 9.498 1.00 97.69 143 GLN A O 1
ATOM 1144 N N . ALA A 1 144 ? -6.737 12.422 9.718 1.00 95.19 144 ALA A N 1
ATOM 1145 C CA . ALA A 1 144 ? -5.288 12.619 9.673 1.00 95.19 144 ALA A CA 1
ATOM 1146 C C . ALA A 1 144 ? -4.845 13.174 8.307 1.00 95.19 144 ALA A C 1
ATOM 1148 O O . ALA A 1 144 ? -4.117 14.161 8.249 1.00 95.19 144 ALA A O 1
ATOM 1149 N N . LEU A 1 145 ? -5.377 12.616 7.217 1.00 93.00 145 LEU A N 1
ATOM 1150 C CA . LEU A 1 145 ? -5.099 13.054 5.845 1.00 93.00 145 LEU A CA 1
ATOM 1151 C C . LEU A 1 145 ? -5.643 14.457 5.519 1.00 93.00 145 LEU A C 1
ATOM 1153 O O . LEU A 1 145 ? -5.230 15.050 4.532 1.00 93.00 145 LEU A O 1
ATOM 1157 N N . GLN A 1 146 ? -6.528 15.029 6.345 1.00 91.62 146 GLN A N 1
ATOM 1158 C CA . GLN A 1 146 ? -6.894 16.451 6.240 1.00 91.62 146 GLN A CA 1
ATOM 1159 C C . GLN A 1 146 ? -5.788 17.386 6.751 1.00 91.62 146 GLN A C 1
ATOM 1161 O O . GLN A 1 146 ? -5.760 18.547 6.357 1.00 91.62 146 GLN A O 1
ATOM 1166 N N . PHE A 1 147 ? -4.908 16.910 7.641 1.00 86.94 147 PHE A N 1
ATOM 1167 C CA . PHE A 1 147 ? -3.742 17.672 8.099 1.00 86.94 147 PHE A CA 1
ATOM 1168 C C . PHE A 1 147 ? -2.560 17.504 7.153 1.00 86.94 147 PHE A C 1
ATOM 1170 O O . PHE A 1 147 ? -1.864 18.475 6.880 1.00 86.94 147 PHE A O 1
ATOM 1177 N N . ILE A 1 148 ? -2.328 16.271 6.697 1.00 85.12 148 ILE A N 1
ATOM 1178 C CA . ILE A 1 148 ? -1.220 15.929 5.804 1.00 85.12 148 ILE A CA 1
ATOM 1179 C C . ILE A 1 148 ? -1.776 15.055 4.673 1.00 85.12 148 ILE A C 1
ATOM 1181 O O . ILE A 1 148 ? -1.810 13.827 4.811 1.00 85.12 148 ILE A O 1
ATOM 1185 N N . PRO A 1 149 ? -2.281 15.672 3.589 1.00 85.75 149 PRO A N 1
ATOM 1186 C CA . PRO A 1 149 ? -2.700 14.949 2.394 1.00 85.75 149 PRO A CA 1
ATOM 1187 C C . PRO A 1 149 ? -1.560 14.086 1.845 1.00 85.75 149 PRO A C 1
ATOM 1189 O O . PRO A 1 149 ? -0.395 14.448 1.966 1.00 85.75 149 PRO A O 1
ATOM 1192 N N . GLY A 1 150 ? -1.890 12.920 1.289 1.00 84.31 150 GLY A N 1
ATOM 1193 C CA . GLY A 1 150 ? -0.899 12.026 0.677 1.00 84.31 150 GLY A CA 1
ATOM 1194 C C . GLY A 1 150 ? 0.044 11.306 1.649 1.00 84.31 150 GLY A C 1
ATOM 1195 O O . GLY A 1 150 ? 0.899 10.559 1.199 1.00 84.31 150 GLY A O 1
ATOM 1196 N N . HIS A 1 151 ? -0.093 11.464 2.973 1.00 89.38 151 HIS A N 1
ATOM 1197 C CA . HIS A 1 151 ? 0.828 10.813 3.911 1.00 89.38 151 HIS A CA 1
ATOM 1198 C C . HIS A 1 151 ? 0.781 9.270 3.799 1.00 89.38 151 HIS A C 1
ATOM 1200 O O . HIS A 1 151 ? -0.244 8.679 4.166 1.00 89.38 151 HIS A O 1
ATOM 1206 N N . PRO A 1 152 ? 1.890 8.581 3.454 1.00 91.81 152 PRO A N 1
ATOM 1207 C CA . PRO A 1 152 ? 1.874 7.174 3.034 1.00 91.81 152 PRO A CA 1
ATOM 1208 C C . PRO A 1 152 ? 1.265 6.237 4.078 1.00 91.81 152 PRO A C 1
ATOM 1210 O O . PRO A 1 152 ? 0.372 5.451 3.777 1.00 91.81 152 PRO A O 1
ATOM 1213 N N . MET A 1 153 ? 1.658 6.382 5.348 1.00 93.75 153 MET A N 1
ATOM 1214 C CA . MET A 1 153 ? 1.134 5.532 6.429 1.00 93.75 153 MET A CA 1
ATOM 1215 C C . MET A 1 153 ? -0.367 5.720 6.680 1.00 93.75 153 MET A C 1
ATOM 1217 O O . MET A 1 153 ? -1.084 4.761 6.954 1.00 93.75 153 MET A O 1
ATOM 1221 N N . ALA A 1 154 ? -0.863 6.957 6.596 1.00 96.00 154 ALA A N 1
ATOM 1222 C CA . ALA A 1 154 ? -2.272 7.241 6.833 1.00 96.00 154 ALA A CA 1
ATOM 1223 C C . ALA A 1 154 ? -3.122 6.811 5.628 1.00 96.00 154 ALA A C 1
ATOM 1225 O O . ALA A 1 154 ? -4.240 6.328 5.814 1.00 96.00 154 ALA A O 1
ATOM 1226 N N . THR A 1 155 ? -2.584 6.930 4.411 1.00 97.56 155 THR A N 1
ATOM 1227 C CA . THR A 1 155 ? -3.191 6.416 3.178 1.00 97.56 155 THR A CA 1
ATOM 1228 C C . THR A 1 155 ? -3.259 4.884 3.191 1.00 97.56 155 THR A C 1
ATOM 1230 O O . THR A 1 155 ? -4.332 4.331 2.944 1.00 97.56 155 THR A O 1
ATOM 1233 N N . ALA A 1 156 ? -2.181 4.195 3.585 1.00 98.19 156 ALA A N 1
ATOM 1234 C CA . ALA A 1 156 ? -2.167 2.742 3.778 1.00 98.19 156 ALA A CA 1
ATOM 1235 C C . ALA A 1 156 ? -3.215 2.299 4.814 1.00 98.19 156 ALA A C 1
ATOM 1237 O O . ALA A 1 156 ? -4.085 1.479 4.516 1.00 98.19 156 ALA A O 1
ATOM 1238 N N . GLY A 1 157 ? -3.229 2.932 5.991 1.00 98.31 157 GLY A N 1
ATOM 1239 C CA . GLY A 1 157 ? -4.234 2.661 7.018 1.00 98.31 157 GLY A CA 1
ATOM 1240 C C . GLY A 1 157 ? -5.673 2.918 6.546 1.00 98.31 157 GLY A C 1
ATOM 1241 O O . GLY A 1 157 ? -6.586 2.153 6.873 1.00 98.31 157 GLY A O 1
ATOM 1242 N N . LEU A 1 158 ? -5.904 3.954 5.728 1.00 98.69 158 LEU A N 1
ATOM 1243 C CA . LEU A 1 158 ? -7.207 4.220 5.110 1.00 98.69 158 LEU A CA 1
ATOM 1244 C C . LEU A 1 158 ? -7.617 3.103 4.138 1.00 98.69 158 LEU A C 1
ATOM 1246 O O . LEU A 1 158 ? -8.775 2.672 4.160 1.00 98.69 158 LEU A O 1
ATOM 1250 N N . ALA A 1 159 ? -6.693 2.627 3.302 1.00 98.62 159 ALA A N 1
ATOM 1251 C CA . ALA A 1 159 ? -6.919 1.490 2.418 1.00 98.62 159 ALA A CA 1
ATOM 1252 C C . ALA A 1 159 ? -7.291 0.226 3.205 1.00 98.62 159 ALA A C 1
ATOM 1254 O O . ALA A 1 159 ? -8.305 -0.407 2.907 1.00 98.62 159 ALA A O 1
ATOM 1255 N N . HIS A 1 160 ? -6.539 -0.104 4.256 1.00 98.69 160 HIS A N 1
ATOM 1256 C CA . HIS A 1 160 ? -6.797 -1.278 5.098 1.00 98.69 160 HIS A CA 1
ATOM 1257 C C . HIS A 1 160 ? -8.113 -1.179 5.864 1.00 98.69 160 HIS A C 1
ATOM 1259 O O . HIS A 1 160 ? -8.856 -2.157 5.956 1.00 98.69 160 HIS A O 1
ATOM 1265 N N . ALA A 1 161 ? -8.465 0.013 6.344 1.00 98.75 161 ALA A N 1
ATOM 1266 C CA . ALA A 1 161 ? -9.767 0.257 6.950 1.00 98.75 161 ALA A CA 1
ATOM 1267 C C . ALA A 1 161 ? -10.913 0.109 5.933 1.00 98.75 161 ALA A C 1
ATOM 1269 O O . ALA A 1 161 ? -11.954 -0.459 6.263 1.00 98.75 161 ALA A O 1
ATOM 1270 N N . ASN A 1 162 ? -10.744 0.575 4.689 1.00 98.62 162 ASN A N 1
ATOM 1271 C CA . ASN A 1 162 ? -11.718 0.328 3.620 1.00 98.62 162 ASN A CA 1
ATOM 1272 C C . ASN A 1 162 ? -11.848 -1.171 3.317 1.00 98.62 162 ASN A C 1
ATOM 1274 O O . ASN A 1 162 ? -12.968 -1.661 3.168 1.00 98.62 162 ASN A O 1
ATOM 1278 N N . LEU A 1 163 ? -10.728 -1.894 3.271 1.00 98.19 163 LEU A N 1
ATOM 1279 C CA . LEU A 1 163 ? -10.687 -3.331 3.021 1.00 98.19 163 LEU A CA 1
ATOM 1280 C C . LEU A 1 163 ? -11.461 -4.111 4.092 1.00 98.19 163 LEU A C 1
ATOM 1282 O O . LEU A 1 163 ? -12.362 -4.879 3.753 1.00 98.19 163 LEU A O 1
ATOM 1286 N N . GLY A 1 164 ? -11.184 -3.849 5.374 1.00 97.81 164 GLY A N 1
ATOM 1287 C CA . GLY A 1 164 ? -11.908 -4.457 6.498 1.00 97.81 164 GLY A CA 1
ATOM 1288 C C . GLY A 1 164 ? -13.393 -4.078 6.534 1.00 97.81 164 GLY A C 1
ATOM 1289 O O . GLY A 1 164 ? -14.249 -4.905 6.835 1.00 97.81 164 GLY A O 1
ATOM 1290 N N . ALA A 1 165 ? -13.739 -2.849 6.136 1.00 97.88 165 ALA A N 1
ATOM 1291 C CA . ALA A 1 165 ? -15.131 -2.399 6.038 1.00 97.88 165 ALA A CA 1
ATOM 1292 C C . ALA A 1 165 ? -15.904 -2.982 4.834 1.00 97.88 165 ALA A C 1
ATOM 1294 O O . ALA A 1 165 ? -17.091 -2.689 4.678 1.00 97.88 165 ALA A O 1
ATOM 1295 N N . GLY A 1 166 ? -15.263 -3.776 3.968 1.00 97.62 166 GLY A N 1
ATOM 1296 C CA . GLY A 1 166 ? -15.884 -4.337 2.764 1.00 97.62 166 GLY A CA 1
ATOM 1297 C C . GLY A 1 166 ? -15.971 -3.366 1.578 1.00 97.62 166 GLY A C 1
ATOM 1298 O O . GLY A 1 166 ? -16.645 -3.651 0.587 1.00 97.62 166 GLY A O 1
ATOM 1299 N N . PHE A 1 167 ? -15.292 -2.219 1.646 1.00 98.00 167 PHE A N 1
ATOM 1300 C CA . PHE A 1 167 ? -15.223 -1.227 0.571 1.00 98.00 167 PHE A CA 1
ATOM 1301 C C . PHE A 1 167 ? -14.077 -1.534 -0.398 1.00 98.00 167 PHE A C 1
ATOM 1303 O O . PHE A 1 167 ? -13.155 -0.739 -0.551 1.00 98.00 167 PHE A O 1
ATOM 1310 N N . TYR A 1 168 ? -14.139 -2.692 -1.056 1.00 97.50 168 TYR A N 1
ATOM 1311 C CA . TYR A 1 168 ? -13.049 -3.234 -1.879 1.00 97.50 168 TYR A CA 1
ATOM 1312 C C . TYR A 1 168 ? -12.611 -2.310 -3.018 1.00 97.50 168 TYR A C 1
ATOM 1314 O O . TYR A 1 168 ? -11.428 -2.014 -3.129 1.00 97.50 168 TYR A O 1
ATOM 1322 N N . LEU A 1 169 ? -13.550 -1.772 -3.800 1.00 96.38 169 LEU A N 1
ATOM 1323 C CA . LEU A 1 169 ? -13.215 -0.843 -4.883 1.00 96.38 169 LEU A CA 1
ATOM 1324 C C . LEU A 1 169 ? -12.522 0.423 -4.349 1.00 96.38 169 LEU A C 1
ATOM 1326 O O . LEU A 1 169 ? -11.503 0.856 -4.873 1.00 96.38 169 LEU A O 1
ATOM 1330 N N . SER A 1 170 ? -13.020 0.983 -3.242 1.00 97.62 170 SER A N 1
ATOM 1331 C CA . SER A 1 170 ? -12.374 2.130 -2.595 1.00 97.62 170 SER A CA 1
ATOM 1332 C C . SER A 1 170 ? -11.001 1.783 -2.020 1.00 97.62 170 SER A C 1
ATOM 1334 O O . SER A 1 170 ? -10.102 2.610 -2.089 1.00 97.62 170 SER A O 1
ATOM 1336 N N . ALA A 1 171 ? -10.826 0.587 -1.449 1.00 98.44 171 ALA A N 1
ATOM 1337 C CA . ALA A 1 171 ? -9.527 0.120 -0.974 1.00 98.44 171 ALA A CA 1
ATOM 1338 C C . ALA A 1 171 ? -8.534 0.015 -2.137 1.00 98.44 171 ALA A C 1
ATOM 1340 O O . ALA A 1 171 ? -7.435 0.543 -2.026 1.00 98.44 171 ALA A O 1
ATOM 1341 N N . SER A 1 172 ? -8.959 -0.569 -3.262 1.00 97.69 172 SER A N 1
ATOM 1342 C CA . SER A 1 172 ? -8.160 -0.653 -4.484 1.00 97.69 172 SER A CA 1
ATOM 1343 C C . SER A 1 172 ? -7.704 0.717 -4.968 1.00 97.69 172 SER A C 1
ATOM 1345 O O . SER A 1 172 ? -6.523 0.897 -5.219 1.00 97.69 172 SER A O 1
ATOM 1347 N N . HIS A 1 173 ? -8.609 1.693 -5.086 1.00 96.25 173 HIS A N 1
ATOM 1348 C CA . HIS A 1 173 ? -8.231 3.023 -5.573 1.00 96.25 173 HIS A CA 1
ATOM 1349 C C . HIS A 1 173 ? -7.299 3.762 -4.611 1.00 96.25 173 HIS A C 1
ATOM 1351 O O . HIS A 1 173 ? -6.382 4.441 -5.058 1.00 96.25 173 HIS A O 1
ATOM 1357 N N . VAL A 1 174 ? -7.505 3.629 -3.295 1.00 97.81 174 VAL A N 1
ATOM 1358 C CA . VAL A 1 174 ? -6.604 4.242 -2.306 1.00 97.81 174 VAL A CA 1
ATOM 1359 C C . VAL A 1 174 ? -5.220 3.592 -2.352 1.00 97.81 174 VAL A C 1
ATOM 1361 O O . VAL A 1 174 ? -4.230 4.307 -2.277 1.00 97.81 174 VAL A O 1
ATOM 1364 N N . LEU A 1 175 ? -5.141 2.266 -2.506 1.00 97.62 175 LEU A N 1
ATOM 1365 C CA . LEU A 1 175 ? -3.872 1.548 -2.663 1.00 97.62 175 LEU A CA 1
ATOM 1366 C C . LEU A 1 175 ? -3.175 1.904 -3.973 1.00 97.62 175 LEU A C 1
ATOM 1368 O O . LEU A 1 175 ? -1.986 2.175 -3.959 1.00 97.62 175 LEU A O 1
ATOM 1372 N N . HIS A 1 176 ? -3.904 1.955 -5.085 1.00 94.00 176 HIS A N 1
ATOM 1373 C CA . HIS A 1 176 ? -3.334 2.371 -6.361 1.00 94.00 176 HIS A CA 1
ATOM 1374 C C . HIS A 1 176 ? -2.783 3.792 -6.262 1.00 94.00 176 HIS A C 1
ATOM 1376 O O . HIS A 1 176 ? -1.651 4.034 -6.642 1.00 94.00 176 HIS A O 1
ATOM 1382 N N . SER A 1 177 ? -3.545 4.722 -5.678 1.00 92.12 177 SER A N 1
ATOM 1383 C CA . SER A 1 177 ? -3.069 6.087 -5.451 1.00 92.12 177 SER A CA 1
ATOM 1384 C C . SER A 1 177 ? -1.833 6.122 -4.547 1.00 92.12 177 SER A C 1
ATOM 1386 O O . SER A 1 177 ? -0.907 6.865 -4.844 1.00 92.12 177 SER A O 1
ATOM 1388 N N . LEU A 1 178 ? -1.795 5.315 -3.479 1.00 93.88 178 LEU A N 1
ATOM 1389 C CA . LEU A 1 178 ? -0.611 5.184 -2.628 1.00 93.88 178 LEU A CA 1
ATOM 1390 C C . LEU A 1 178 ? 0.605 4.747 -3.446 1.00 93.88 178 LEU A C 1
ATOM 1392 O O . LEU A 1 178 ? 1.631 5.398 -3.361 1.00 93.88 178 LEU A O 1
ATOM 1396 N N . LEU A 1 179 ? 0.495 3.682 -4.239 1.00 92.94 179 LEU A N 1
ATOM 1397 C CA . LEU A 1 179 ? 1.639 3.152 -4.985 1.00 92.94 179 LEU A CA 1
ATOM 1398 C C . LEU A 1 179 ? 2.049 4.042 -6.160 1.00 92.94 179 LEU A C 1
ATOM 1400 O O . LEU A 1 179 ? 3.230 4.103 -6.471 1.00 92.94 179 LEU A O 1
ATOM 1404 N N . SER A 1 180 ? 1.107 4.767 -6.767 1.00 87.69 180 SER A N 1
ATOM 1405 C CA . SER A 1 180 ? 1.415 5.749 -7.808 1.00 87.69 180 SER A CA 1
ATOM 1406 C C . SER A 1 180 ? 2.232 6.922 -7.268 1.00 87.69 180 SER A C 1
ATOM 1408 O O . SER A 1 180 ? 3.185 7.352 -7.900 1.00 87.69 180 SER A O 1
ATOM 1410 N N . PHE A 1 181 ? 1.872 7.452 -6.094 1.00 84.25 181 PHE A N 1
ATOM 1411 C CA . PHE A 1 181 ? 2.544 8.632 -5.539 1.00 84.25 181 PHE A CA 1
ATOM 1412 C C . PHE A 1 181 ? 3.661 8.307 -4.539 1.00 84.25 181 PHE A C 1
ATOM 1414 O O . PHE A 1 181 ? 4.400 9.208 -4.142 1.00 84.25 181 PHE A O 1
ATOM 1421 N N . GLN A 1 182 ? 3.720 7.073 -4.049 1.00 87.75 182 GLN A N 1
ATOM 1422 C CA . GLN A 1 182 ? 4.705 6.580 -3.091 1.00 87.75 182 GLN A CA 1
ATOM 1423 C C . GLN A 1 182 ? 5.112 5.150 -3.477 1.00 87.75 182 GLN A C 1
ATOM 1425 O O . GLN A 1 182 ? 4.758 4.199 -2.764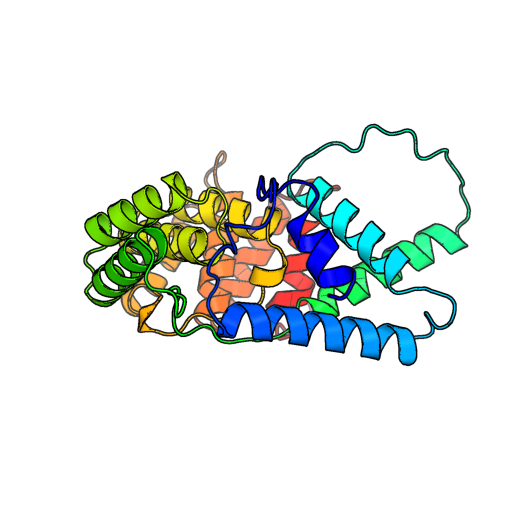 1.00 87.75 182 GLN A O 1
ATOM 1430 N N . PRO A 1 183 ? 5.801 4.952 -4.617 1.00 89.94 183 PRO A N 1
ATOM 1431 C CA . PRO A 1 183 ? 6.163 3.616 -5.066 1.00 89.94 183 PRO A CA 1
ATOM 1432 C C . PRO A 1 183 ? 7.136 2.926 -4.103 1.00 89.94 183 PRO A C 1
ATOM 1434 O O . PRO A 1 183 ? 7.144 1.705 -4.056 1.00 89.94 183 PRO A O 1
ATOM 1437 N N . GLU A 1 184 ? 7.824 3.642 -3.207 1.00 87.56 184 GLU A N 1
ATOM 1438 C CA . GLU A 1 184 ? 8.563 3.044 -2.083 1.00 87.56 184 GLU A CA 1
ATOM 1439 C C . GLU A 1 184 ? 7.692 2.195 -1.137 1.00 87.56 184 GLU A C 1
ATOM 1441 O O . GLU A 1 184 ? 8.201 1.438 -0.321 1.00 87.56 184 GLU A O 1
ATOM 1446 N N . MET A 1 185 ? 6.365 2.325 -1.201 1.00 93.44 185 MET A N 1
ATOM 1447 C CA . MET A 1 185 ? 5.431 1.544 -0.389 1.00 93.44 185 MET A CA 1
ATOM 1448 C C . MET A 1 185 ? 5.038 0.210 -1.039 1.00 93.44 185 MET A C 1
ATOM 1450 O O . MET A 1 185 ? 4.275 -0.552 -0.439 1.00 93.44 185 MET A O 1
ATOM 1454 N N . ILE A 1 186 ? 5.512 -0.068 -2.256 1.00 94.38 186 ILE A N 1
ATOM 1455 C CA . ILE A 1 186 ? 5.072 -1.200 -3.077 1.00 94.38 186 ILE A CA 1
ATOM 1456 C C . ILE A 1 186 ? 5.408 -2.558 -2.469 1.00 94.38 186 ILE A C 1
ATOM 1458 O O . ILE A 1 186 ? 4.548 -3.435 -2.477 1.00 94.38 186 ILE A O 1
ATOM 1462 N N . ASP A 1 187 ? 6.598 -2.728 -1.892 1.00 94.31 187 ASP A N 1
ATOM 1463 C CA . ASP A 1 187 ? 7.064 -4.006 -1.333 1.00 94.31 187 ASP A CA 1
ATOM 1464 C C . ASP A 1 187 ? 6.917 -4.080 0.196 1.00 94.31 187 ASP A C 1
ATOM 1466 O O . ASP A 1 187 ? 7.530 -4.904 0.879 1.00 94.31 187 ASP A O 1
ATOM 1470 N N . VAL A 1 188 ? 6.103 -3.188 0.771 1.00 95.62 188 VAL A N 1
ATOM 1471 C CA . VAL A 1 188 ? 5.856 -3.159 2.212 1.00 95.62 188 VAL A CA 1
ATOM 1472 C C . VAL A 1 188 ? 4.936 -4.299 2.628 1.00 95.62 188 VAL A C 1
ATOM 1474 O O . VAL A 1 188 ? 3.772 -4.376 2.223 1.00 95.62 188 VAL A O 1
ATOM 1477 N N . LEU A 1 189 ? 5.409 -5.107 3.574 1.00 96.44 189 LEU A N 1
ATOM 1478 C CA . LEU A 1 189 ? 4.575 -6.041 4.320 1.00 96.44 189 LEU A CA 1
ATOM 1479 C C . LEU A 1 189 ? 4.073 -5.390 5.607 1.00 96.44 189 LEU A C 1
ATOM 1481 O O . LEU A 1 189 ? 4.840 -4.844 6.399 1.00 96.44 189 LEU A O 1
ATOM 1485 N N . TYR A 1 190 ? 2.770 -5.473 5.852 1.00 97.56 190 TYR A N 1
ATOM 1486 C CA . TYR A 1 190 ? 2.178 -4.890 7.051 1.00 97.56 190 TYR A CA 1
ATOM 1487 C C . TYR A 1 190 ? 2.018 -5.926 8.163 1.00 97.56 190 TYR A C 1
ATOM 1489 O O . TYR A 1 190 ? 1.550 -7.048 7.948 1.00 97.56 190 TYR A O 1
ATOM 1497 N N . GLY A 1 191 ? 2.372 -5.525 9.383 1.00 96.19 191 GLY A N 1
ATOM 1498 C CA . GLY A 1 191 ? 2.163 -6.324 10.581 1.00 96.19 191 GLY A CA 1
ATOM 1499 C C . GLY A 1 191 ? 0.678 -6.678 10.786 1.00 96.19 191 GLY A C 1
ATOM 1500 O O . GLY A 1 191 ? -0.203 -5.910 10.386 1.00 96.19 191 GLY A O 1
ATOM 1501 N N . PRO A 1 192 ? 0.348 -7.807 11.444 1.00 94.56 192 PRO A N 1
ATOM 1502 C CA . PRO A 1 192 ? -1.034 -8.286 11.583 1.00 94.56 192 PRO A CA 1
ATOM 1503 C C . PRO A 1 192 ? -2.022 -7.290 12.209 1.00 94.56 192 PRO A C 1
ATOM 1505 O O . PRO A 1 192 ? -3.218 -7.375 11.957 1.00 94.56 192 PRO A O 1
ATOM 1508 N N . GLN A 1 193 ? -1.539 -6.368 13.040 1.00 94.88 193 GLN A N 1
ATOM 1509 C CA . GLN A 1 193 ? -2.311 -5.304 13.689 1.00 94.88 193 GLN A CA 1
ATOM 1510 C C . GLN A 1 193 ? -2.674 -4.146 12.750 1.00 94.88 193 GLN A C 1
ATOM 1512 O O . GLN A 1 193 ? -3.596 -3.385 13.041 1.00 94.88 193 GLN A O 1
ATOM 1517 N N . LEU A 1 194 ? -1.945 -4.012 11.642 1.00 97.94 194 LEU A N 1
ATOM 1518 C CA . LEU A 1 194 ? -2.146 -2.982 10.628 1.00 97.94 194 LEU A CA 1
ATOM 1519 C C . LEU A 1 194 ? -3.028 -3.463 9.477 1.00 97.94 194 LEU A C 1
ATOM 1521 O O . LEU A 1 194 ? -3.368 -2.683 8.600 1.00 97.94 194 LEU A O 1
ATOM 1525 N N . LEU A 1 195 ? -3.425 -4.733 9.480 1.00 98.00 195 LEU A N 1
ATOM 1526 C CA . LEU A 1 195 ? -4.299 -5.322 8.478 1.00 98.00 195 LEU A CA 1
ATOM 1527 C C . LEU A 1 195 ? -5.602 -5.802 9.126 1.00 98.00 195 LEU A C 1
ATOM 1529 O O . LEU A 1 195 ? -5.625 -6.150 10.309 1.00 98.00 195 LEU A O 1
ATOM 1533 N N . PRO A 1 196 ? -6.702 -5.904 8.358 1.00 97.88 196 PRO A N 1
ATOM 1534 C CA . PRO A 1 196 ? -7.817 -6.752 8.752 1.00 97.88 196 PRO A CA 1
ATOM 1535 C C . PRO A 1 196 ? -7.328 -8.177 9.074 1.00 97.88 196 PRO A C 1
ATOM 1537 O O . PRO A 1 196 ? -6.387 -8.664 8.436 1.00 97.88 196 PRO A O 1
ATOM 1540 N N . PRO A 1 197 ? -7.967 -8.902 10.010 1.00 96.56 197 PRO A N 1
ATOM 1541 C CA . PRO A 1 197 ? -7.596 -10.273 10.329 1.00 96.56 197 PRO A CA 1
ATOM 1542 C C . PRO A 1 197 ? -7.548 -11.154 9.080 1.00 96.56 197 PRO A C 1
ATOM 1544 O O . PRO A 1 197 ? -8.379 -11.020 8.181 1.00 96.56 197 PRO A O 1
ATOM 1547 N N . ARG A 1 198 ? -6.637 -12.136 9.052 1.00 96.38 198 ARG A N 1
ATOM 1548 C CA . ARG A 1 198 ? -6.413 -13.015 7.887 1.00 96.38 198 ARG A CA 1
ATOM 1549 C C . ARG A 1 198 ? -7.699 -13.574 7.269 1.00 96.38 198 ARG A C 1
ATOM 1551 O O . ARG A 1 198 ? -7.821 -13.635 6.051 1.00 96.38 198 ARG A O 1
ATOM 1558 N N . ILE A 1 199 ? -8.665 -13.988 8.091 1.00 96.56 199 ILE A N 1
ATOM 1559 C CA . ILE A 1 199 ? -9.945 -14.524 7.601 1.00 96.56 199 ILE A CA 1
ATOM 1560 C C . ILE A 1 199 ? -10.749 -13.494 6.796 1.00 96.56 199 ILE A C 1
ATOM 1562 O O . ILE A 1 199 ? -11.441 -13.857 5.848 1.00 96.56 199 ILE A O 1
ATOM 1566 N N . GLU A 1 200 ? -10.657 -12.216 7.148 1.00 96.75 200 GLU A N 1
ATOM 1567 C CA . GLU A 1 200 ? -11.317 -11.125 6.438 1.00 96.75 200 GLU A CA 1
ATOM 1568 C C . GLU A 1 200 ? -10.582 -10.762 5.153 1.00 96.75 200 GLU A C 1
ATOM 1570 O O . GLU A 1 200 ? -11.240 -10.568 4.135 1.00 96.75 200 GLU A O 1
ATOM 1575 N N . LEU A 1 201 ? -9.245 -10.784 5.158 1.00 97.88 201 LEU A N 1
ATOM 1576 C CA . LEU A 1 201 ? -8.443 -10.640 3.939 1.00 97.88 201 LEU A CA 1
ATOM 1577 C C . LEU A 1 201 ? -8.761 -11.739 2.919 1.00 97.88 201 LEU A C 1
ATOM 1579 O O . LEU A 1 201 ? -9.015 -11.443 1.757 1.00 97.88 201 LEU A O 1
ATOM 1583 N N . VAL A 1 202 ? -8.851 -12.999 3.355 1.00 97.94 202 VAL A N 1
ATOM 1584 C CA . VAL A 1 202 ? -9.242 -14.114 2.474 1.00 97.94 202 VAL A CA 1
ATOM 1585 C C . VAL A 1 202 ? -10.655 -13.911 1.920 1.00 97.94 202 VAL A C 1
ATOM 1587 O O . VAL A 1 202 ? -10.889 -14.120 0.732 1.00 97.94 202 VAL A O 1
ATOM 1590 N N . ARG A 1 203 ? -11.611 -13.466 2.748 1.00 97.12 203 ARG A N 1
ATOM 1591 C CA . ARG A 1 203 ? -12.970 -13.140 2.278 1.00 97.12 203 ARG A CA 1
ATOM 1592 C C . ARG A 1 203 ? -12.965 -11.998 1.265 1.00 97.12 203 ARG A C 1
ATOM 1594 O O . ARG A 1 203 ? -13.700 -12.077 0.284 1.00 97.12 203 ARG A O 1
ATOM 1601 N N . ALA A 1 204 ? -12.148 -10.972 1.488 1.00 97.56 204 ALA A N 1
ATOM 1602 C CA . ALA A 1 204 ? -11.977 -9.871 0.553 1.00 97.56 204 ALA A CA 1
ATOM 1603 C C . ALA A 1 204 ? -11.376 -10.351 -0.775 1.00 97.56 204 ALA A C 1
ATOM 1605 O O . ALA A 1 204 ? -11.902 -9.995 -1.824 1.00 97.56 204 ALA A O 1
ATOM 1606 N N . GLY A 1 205 ? -10.371 -11.232 -0.739 1.00 97.75 205 GLY A N 1
ATOM 1607 C CA . GLY A 1 205 ? -9.797 -11.859 -1.932 1.00 97.75 205 GLY A CA 1
ATOM 1608 C C . GLY A 1 205 ? -10.834 -12.664 -2.720 1.00 97.75 205 GLY A C 1
ATOM 1609 O O . GLY A 1 205 ? -10.981 -12.479 -3.923 1.00 97.75 205 GLY A O 1
ATOM 1610 N N . VAL A 1 206 ? -11.652 -13.482 -2.048 1.00 97.62 206 VAL A N 1
ATOM 1611 C CA . VAL A 1 206 ? -12.764 -14.200 -2.703 1.00 97.62 206 VAL A CA 1
ATOM 1612 C C . VAL A 1 206 ? -13.780 -13.229 -3.314 1.00 97.62 206 VAL A C 1
ATOM 1614 O O . VAL A 1 206 ? -14.256 -13.445 -4.428 1.00 97.62 206 VAL A O 1
ATOM 1617 N N . ALA A 1 207 ? -14.120 -12.149 -2.610 1.00 96.62 207 ALA A N 1
ATOM 1618 C CA . ALA A 1 207 ? -15.058 -11.151 -3.110 1.00 96.62 207 ALA A CA 1
ATOM 1619 C C . ALA A 1 207 ? -14.511 -10.367 -4.315 1.00 96.62 207 ALA A C 1
ATOM 1621 O O . ALA A 1 207 ? -15.282 -10.078 -5.229 1.00 96.62 207 ALA A O 1
ATOM 1622 N N . ALA A 1 208 ? -13.212 -10.053 -4.328 1.00 96.75 208 ALA A N 1
ATOM 1623 C CA . ALA A 1 208 ? -12.527 -9.437 -5.460 1.00 96.75 208 ALA A CA 1
ATOM 1624 C C . ALA A 1 208 ? -12.475 -10.394 -6.658 1.00 96.75 208 ALA A C 1
ATOM 1626 O O . ALA A 1 208 ? -12.896 -10.023 -7.750 1.00 96.75 208 ALA A O 1
ATOM 1627 N N . LYS A 1 209 ? -12.097 -11.661 -6.432 1.00 96.94 209 LYS A N 1
ATOM 1628 C CA . LYS A 1 209 ? -12.083 -12.713 -7.460 1.00 96.94 209 LYS A CA 1
ATOM 1629 C C . LYS A 1 209 ? -13.439 -12.873 -8.156 1.00 96.94 209 LYS A C 1
ATOM 1631 O O . LYS A 1 209 ? -13.505 -12.975 -9.372 1.00 96.94 209 LYS A O 1
ATOM 1636 N N . ASN A 1 210 ? -14.540 -12.834 -7.405 1.00 95.88 210 ASN A N 1
ATOM 1637 C CA . ASN A 1 210 ? -15.894 -12.940 -7.967 1.00 95.88 210 ASN A CA 1
ATOM 1638 C C . ASN A 1 210 ? -16.333 -11.718 -8.800 1.00 95.88 210 ASN A C 1
ATOM 1640 O O . ASN A 1 210 ? -17.451 -11.708 -9.313 1.00 95.88 210 ASN A O 1
ATOM 1644 N N . ARG A 1 211 ? -15.509 -10.668 -8.881 1.00 94.88 211 ARG A N 1
ATOM 1645 C CA . ARG A 1 211 ? -15.793 -9.424 -9.608 1.00 94.88 211 ARG A CA 1
ATOM 1646 C C . ARG A 1 211 ? -14.774 -9.114 -10.705 1.00 94.88 211 ARG A C 1
ATOM 1648 O O . ARG A 1 211 ? -14.849 -8.029 -11.271 1.00 94.88 211 ARG A O 1
ATOM 1655 N N . LEU A 1 212 ? -13.868 -10.043 -11.013 1.00 93.44 212 LEU A N 1
ATOM 1656 C CA . LEU A 1 212 ? -12.864 -9.872 -12.069 1.00 93.44 212 LEU A CA 1
ATOM 1657 C C . LEU A 1 212 ? -13.514 -9.634 -13.438 1.00 93.44 212 LEU A C 1
ATOM 1659 O O . LEU A 1 212 ? -13.127 -8.713 -14.140 1.00 93.44 212 LEU A O 1
ATOM 1663 N N . ASP A 1 213 ? -14.598 -10.352 -13.746 1.00 89.06 213 ASP A N 1
ATOM 1664 C CA . ASP A 1 213 ? -15.344 -10.205 -15.008 1.00 89.06 213 ASP A CA 1
ATOM 1665 C C . ASP A 1 213 ? -16.184 -8.907 -15.093 1.00 89.06 213 ASP A C 1
ATOM 1667 O O . ASP A 1 213 ? -16.993 -8.733 -16.005 1.00 89.06 213 ASP A O 1
ATOM 1671 N N . SER A 1 214 ? -16.064 -7.995 -14.121 1.00 84.19 214 SER A N 1
ATOM 1672 C CA . SER A 1 214 ? -16.765 -6.710 -14.148 1.00 84.19 214 SER A CA 1
ATOM 1673 C C . SER A 1 214 ? -16.147 -5.794 -15.205 1.00 84.19 214 SER A C 1
ATOM 1675 O O . SER A 1 214 ? -15.050 -5.281 -15.003 1.00 84.19 214 SER A O 1
ATOM 1677 N N . GLU A 1 215 ? -16.880 -5.509 -16.286 1.00 74.44 215 GLU A N 1
ATOM 1678 C CA . GLU A 1 215 ? -16.391 -4.705 -17.425 1.00 74.44 215 GLU A CA 1
ATOM 1679 C C . GLU A 1 215 ? -15.782 -3.351 -17.030 1.00 74.44 215 GLU A C 1
ATOM 1681 O O . GLU A 1 215 ? -14.872 -2.867 -17.694 1.00 74.44 215 GLU A O 1
ATOM 1686 N N . ARG A 1 216 ? -16.285 -2.718 -15.962 1.00 84.06 216 ARG A N 1
ATOM 1687 C CA . ARG A 1 216 ? -15.860 -1.366 -15.572 1.00 84.06 216 ARG A CA 1
ATOM 1688 C C . ARG A 1 216 ? -14.714 -1.337 -14.563 1.00 84.06 216 ARG A C 1
ATOM 1690 O O . ARG A 1 216 ? -13.897 -0.428 -14.606 1.00 84.06 216 ARG A O 1
ATOM 1697 N N . ASP A 1 217 ? -14.699 -2.295 -13.641 1.00 90.56 217 ASP A N 1
ATOM 1698 C CA . ASP A 1 217 ? -13.869 -2.240 -12.428 1.00 90.56 217 ASP A CA 1
ATOM 1699 C C . ASP A 1 217 ? -12.973 -3.484 -12.270 1.00 90.56 217 ASP A C 1
ATOM 1701 O O . ASP A 1 217 ? -12.364 -3.673 -11.216 1.00 90.56 217 ASP A O 1
ATOM 1705 N N . GLY A 1 218 ? -12.925 -4.363 -13.279 1.00 92.31 218 GLY A N 1
ATOM 1706 C CA . GLY A 1 218 ? -12.180 -5.625 -13.251 1.00 92.31 218 GLY A CA 1
ATOM 1707 C C . GLY A 1 218 ? -10.707 -5.439 -12.886 1.00 92.31 218 GLY A C 1
ATOM 1708 O O . GLY A 1 218 ? -10.220 -6.119 -11.984 1.00 92.31 218 GLY A O 1
ATOM 1709 N N . SER A 1 219 ? -10.043 -4.432 -13.468 1.00 92.94 219 SER A N 1
ATOM 1710 C CA . SER A 1 219 ? -8.649 -4.077 -13.160 1.00 92.94 219 SER A CA 1
ATOM 1711 C C . SER A 1 219 ? -8.439 -3.710 -11.688 1.00 92.94 219 SER A C 1
ATOM 1713 O O . SER A 1 219 ? -7.521 -4.213 -11.048 1.00 92.94 219 SER A O 1
ATOM 1715 N N . ALA A 1 220 ? -9.330 -2.909 -11.098 1.00 95.25 220 ALA A N 1
ATOM 1716 C CA . ALA A 1 220 ? -9.248 -2.547 -9.684 1.00 95.25 220 ALA A CA 1
ATOM 1717 C C . ALA A 1 220 ? -9.394 -3.786 -8.778 1.00 95.25 220 ALA A C 1
ATOM 1719 O O . ALA A 1 220 ? -8.664 -3.964 -7.802 1.00 95.25 220 ALA A O 1
ATOM 1720 N N . TYR A 1 221 ? -10.311 -4.700 -9.105 1.00 97.06 221 TYR A N 1
ATOM 1721 C CA . TYR A 1 221 ? -10.440 -5.944 -8.343 1.00 97.06 221 TYR A CA 1
ATOM 1722 C C . TYR A 1 221 ? -9.246 -6.885 -8.538 1.00 97.06 221 TYR A C 1
ATOM 1724 O O . TYR A 1 221 ? -8.840 -7.525 -7.567 1.00 97.06 221 TYR A O 1
ATOM 1732 N N . ALA A 1 222 ? -8.670 -6.948 -9.739 1.00 96.81 222 ALA A N 1
ATOM 1733 C CA . ALA A 1 222 ? -7.470 -7.727 -10.032 1.00 96.81 222 ALA A CA 1
ATOM 1734 C C . ALA A 1 222 ? -6.252 -7.203 -9.254 1.00 96.81 222 ALA A C 1
ATOM 1736 O O . ALA A 1 222 ? -5.583 -7.973 -8.562 1.00 96.81 222 ALA A O 1
ATOM 1737 N N . PHE A 1 223 ? -6.043 -5.885 -9.255 1.00 97.06 223 PHE A N 1
ATOM 1738 C CA . PHE A 1 223 ? -5.009 -5.227 -8.458 1.00 97.06 223 PHE A CA 1
ATOM 1739 C C . PHE A 1 223 ? -5.190 -5.490 -6.959 1.00 97.06 223 PHE A C 1
ATOM 1741 O O . PHE A 1 223 ? -4.251 -5.902 -6.277 1.00 97.06 223 PHE A O 1
ATOM 1748 N N . LEU A 1 224 ? -6.410 -5.332 -6.431 1.00 98.00 224 LEU A N 1
ATOM 1749 C CA . LEU A 1 224 ? -6.680 -5.629 -5.025 1.00 98.00 224 LEU A CA 1
ATOM 1750 C C . LEU A 1 224 ? -6.426 -7.106 -4.688 1.00 98.00 224 LEU A C 1
ATOM 1752 O O . LEU A 1 224 ? -5.933 -7.409 -3.602 1.00 98.00 224 LEU A O 1
ATOM 1756 N N . LEU A 1 225 ? -6.766 -8.026 -5.593 1.00 98.25 225 LEU A N 1
ATOM 1757 C CA . LEU A 1 225 ? -6.513 -9.454 -5.419 1.00 98.25 225 LEU A CA 1
ATOM 1758 C C . LEU A 1 225 ? -5.009 -9.743 -5.340 1.00 98.25 225 LEU A C 1
ATOM 1760 O O . LEU A 1 225 ? -4.583 -10.445 -4.422 1.00 98.25 225 LEU A O 1
ATOM 1764 N N . ALA A 1 226 ? -4.217 -9.152 -6.240 1.00 97.94 226 ALA A N 1
ATOM 1765 C CA . ALA A 1 226 ? -2.759 -9.250 -6.226 1.00 97.94 226 ALA A CA 1
ATOM 1766 C C . ALA A 1 226 ? -2.178 -8.701 -4.916 1.00 97.94 226 ALA A C 1
ATOM 1768 O O . ALA A 1 226 ? -1.417 -9.392 -4.239 1.00 97.94 226 ALA A O 1
ATOM 1769 N N . TYR A 1 227 ? -2.625 -7.514 -4.497 1.00 98.25 227 TYR A N 1
ATOM 1770 C CA . TYR A 1 227 ? -2.214 -6.889 -3.242 1.00 98.25 227 TYR A CA 1
ATOM 1771 C C . TYR A 1 227 ? -2.495 -7.780 -2.020 1.00 98.25 227 TYR A C 1
ATOM 1773 O O . TYR A 1 227 ? -1.625 -7.983 -1.172 1.00 98.25 227 TYR A O 1
ATOM 1781 N N . ILE A 1 228 ? -3.700 -8.356 -1.924 1.00 98.31 228 ILE A N 1
ATOM 1782 C CA . ILE A 1 228 ? -4.045 -9.276 -0.829 1.00 98.31 228 ILE A CA 1
ATOM 1783 C C . ILE A 1 228 ? -3.162 -10.528 -0.888 1.00 98.31 228 ILE A C 1
ATOM 1785 O O . ILE A 1 228 ? -2.684 -10.976 0.155 1.00 98.31 228 ILE A O 1
ATOM 1789 N N . GLY A 1 229 ? -2.924 -11.076 -2.083 1.00 97.69 229 GLY A N 1
ATOM 1790 C CA . GLY A 1 229 ? -2.020 -12.205 -2.292 1.00 97.69 229 GLY A CA 1
ATOM 1791 C C . GLY A 1 229 ? -0.609 -11.918 -1.780 1.00 97.69 229 GLY A C 1
ATOM 1792 O O . GLY A 1 229 ? -0.075 -12.707 -1.000 1.00 97.69 229 GLY A O 1
ATOM 1793 N N . HIS A 1 230 ? -0.053 -10.753 -2.120 1.00 97.19 230 HIS A N 1
ATOM 1794 C CA . HIS A 1 230 ? 1.247 -10.291 -1.636 1.00 97.19 230 HIS A CA 1
ATOM 1795 C C . HIS A 1 230 ? 1.287 -10.194 -0.097 1.00 97.19 230 HIS A C 1
ATOM 1797 O O . HIS A 1 230 ? 2.118 -10.846 0.539 1.00 97.19 230 HIS A O 1
ATOM 1803 N N . GLN A 1 231 ? 0.322 -9.504 0.527 1.00 97.62 231 GLN A N 1
ATOM 1804 C CA . GLN A 1 231 ? 0.261 -9.362 1.994 1.00 97.62 231 GLN A CA 1
ATOM 1805 C C . GLN A 1 231 ? 0.083 -10.703 2.726 1.00 97.62 231 GLN A C 1
ATOM 1807 O O . GLN A 1 231 ? 0.606 -10.905 3.822 1.00 97.62 231 GLN A O 1
ATOM 1812 N N . LEU A 1 232 ? -0.658 -11.645 2.133 1.00 96.75 232 LEU A N 1
ATOM 1813 C CA . LEU A 1 232 ? -0.876 -12.978 2.698 1.00 96.75 232 LEU A CA 1
ATOM 1814 C C . LEU A 1 232 ? 0.230 -13.983 2.358 1.00 96.75 232 LEU A C 1
ATOM 1816 O O . LEU A 1 232 ? 0.191 -15.102 2.885 1.00 96.75 232 LEU A O 1
ATOM 1820 N N . LYS A 1 233 ? 1.180 -13.609 1.492 1.00 94.94 233 LYS A N 1
ATOM 1821 C CA . LYS A 1 233 ? 2.145 -14.516 0.851 1.00 94.94 233 LYS A CA 1
ATOM 1822 C C . LYS A 1 233 ? 1.458 -15.706 0.163 1.00 94.94 233 LYS A C 1
ATOM 1824 O O . LYS A 1 233 ? 1.973 -16.823 0.159 1.00 94.94 233 LYS A O 1
ATOM 1829 N N . ASP A 1 234 ? 0.270 -15.466 -0.386 1.00 96.38 234 ASP A N 1
ATOM 1830 C CA . ASP A 1 234 ? -0.529 -16.430 -1.138 1.00 96.38 234 ASP A CA 1
ATOM 1831 C C . ASP A 1 234 ? -0.207 -16.288 -2.632 1.00 96.38 234 ASP A C 1
ATOM 1833 O O . ASP A 1 234 ? -0.728 -15.410 -3.321 1.00 96.38 234 ASP A O 1
ATOM 1837 N N . GLN A 1 235 ? 0.697 -17.146 -3.110 1.00 95.31 235 GLN A N 1
ATOM 1838 C CA . GLN A 1 235 ? 1.230 -17.093 -4.474 1.00 95.31 235 GLN A CA 1
ATOM 1839 C C . GLN A 1 235 ? 0.165 -17.364 -5.541 1.00 95.31 235 GLN A C 1
ATOM 1841 O O . GLN A 1 235 ? 0.217 -16.774 -6.614 1.00 95.31 235 GLN A O 1
ATOM 1846 N N . GLU A 1 236 ? -0.821 -18.219 -5.256 1.00 95.56 236 GLU A N 1
ATOM 1847 C CA . GLU A 1 236 ? -1.903 -18.502 -6.205 1.00 95.56 236 GLU A CA 1
ATOM 1848 C C . GLU A 1 236 ? -2.794 -17.267 -6.375 1.00 95.56 236 GLU A C 1
ATOM 1850 O O . GLU A 1 236 ? -3.119 -16.873 -7.496 1.00 95.56 236 GLU A O 1
ATOM 1855 N N . MET A 1 237 ? -3.151 -16.624 -5.260 1.00 96.81 237 MET A N 1
ATOM 1856 C CA . MET A 1 237 ? -3.945 -15.398 -5.274 1.00 96.81 237 MET A CA 1
ATOM 1857 C C . MET A 1 237 ? -3.204 -14.246 -5.957 1.00 96.81 237 MET A C 1
ATOM 1859 O O . MET A 1 237 ? -3.801 -13.530 -6.761 1.00 96.81 237 MET A O 1
ATOM 1863 N N . LEU A 1 238 ? -1.910 -14.100 -5.663 1.00 96.88 238 LEU A N 1
ATOM 1864 C CA . LEU A 1 238 ? -1.047 -13.100 -6.280 1.00 96.88 238 LEU A CA 1
ATOM 1865 C C . LEU A 1 238 ? -0.951 -13.301 -7.797 1.00 96.88 238 LEU A C 1
ATOM 1867 O O . LEU A 1 238 ? -1.240 -12.374 -8.550 1.00 96.88 238 LEU A O 1
ATOM 1871 N N . ALA A 1 239 ? -0.607 -14.513 -8.240 1.00 95.94 239 ALA A N 1
ATOM 1872 C CA . ALA A 1 239 ? -0.464 -14.838 -9.656 1.00 95.94 239 ALA A CA 1
ATOM 1873 C C . ALA A 1 239 ? -1.763 -14.607 -10.431 1.00 95.94 239 ALA A C 1
ATOM 1875 O O . ALA A 1 239 ? -1.735 -14.035 -11.518 1.00 95.94 239 ALA A O 1
ATOM 1876 N N . LEU A 1 240 ? -2.904 -15.013 -9.862 1.00 96.00 240 LEU A N 1
ATOM 1877 C CA . LEU A 1 240 ? -4.207 -14.768 -10.472 1.00 96.00 240 LEU A CA 1
ATOM 1878 C C . LEU A 1 240 ? -4.498 -13.268 -10.580 1.00 96.00 240 LEU A C 1
ATOM 1880 O O . LEU A 1 240 ? -4.921 -12.812 -11.635 1.00 96.00 240 LEU A O 1
ATOM 1884 N N . GLY A 1 241 ? -4.269 -12.500 -9.512 1.00 96.44 241 GLY A N 1
ATOM 1885 C CA . GLY A 1 241 ? -4.482 -11.053 -9.527 1.00 96.44 241 GLY A CA 1
ATOM 1886 C C . GLY A 1 241 ? -3.643 -10.349 -10.594 1.00 96.44 241 GLY A C 1
ATOM 1887 O O . GLY A 1 241 ? -4.190 -9.572 -11.369 1.00 96.44 241 GLY A O 1
ATOM 1888 N N . LEU A 1 242 ? -2.347 -10.667 -10.681 1.00 95.50 242 LEU A N 1
ATOM 1889 C CA . LEU A 1 242 ? -1.443 -10.089 -11.683 1.00 95.50 242 LEU A CA 1
ATOM 1890 C C . LEU A 1 242 ? -1.836 -10.485 -13.115 1.00 95.50 242 LEU A C 1
ATOM 1892 O O . LEU A 1 242 ? -1.914 -9.625 -13.986 1.00 95.50 242 LEU A O 1
ATOM 1896 N N . ALA A 1 243 ? -2.153 -11.762 -13.350 1.00 94.62 243 ALA A N 1
ATOM 1897 C CA . ALA A 1 243 ? -2.544 -12.244 -14.675 1.00 94.62 243 ALA A CA 1
ATOM 1898 C C . ALA A 1 243 ? -3.866 -11.633 -15.171 1.00 94.62 243 ALA A C 1
ATOM 1900 O O . ALA A 1 243 ? -4.042 -11.422 -16.368 1.00 94.62 243 ALA A O 1
ATOM 1901 N N . GLU A 1 244 ? -4.818 -11.367 -14.275 1.00 94.94 244 GLU A N 1
ATOM 1902 C CA . GLU A 1 244 ? -6.061 -10.679 -14.639 1.00 94.94 244 GLU A CA 1
ATOM 1903 C C . GLU A 1 244 ? -5.840 -9.181 -14.846 1.00 94.94 244 GLU A C 1
ATOM 1905 O O . GLU A 1 244 ? -6.431 -8.603 -15.752 1.00 94.94 244 GLU A O 1
ATOM 1910 N N . LEU A 1 245 ? -4.962 -8.559 -14.055 1.00 92.12 245 LEU A N 1
ATOM 1911 C CA . LEU A 1 245 ? -4.625 -7.146 -14.204 1.00 92.12 245 LEU A CA 1
ATOM 1912 C C . LEU A 1 245 ? -4.010 -6.868 -15.585 1.00 92.12 245 LEU A C 1
ATOM 1914 O O . LEU A 1 245 ? -4.412 -5.917 -16.247 1.00 92.12 245 LEU A O 1
ATOM 1918 N N . GLU A 1 246 ? -3.138 -7.758 -16.063 1.00 91.25 246 GLU A N 1
ATOM 1919 C CA . GLU A 1 246 ? -2.521 -7.691 -17.397 1.00 91.25 246 GLU A CA 1
ATOM 1920 C C . GLU A 1 246 ? -3.517 -7.691 -18.554 1.00 91.25 246 GLU A C 1
ATOM 1922 O O . GLU A 1 246 ? -3.286 -7.044 -19.570 1.00 91.25 246 GLU A O 1
ATOM 1927 N N . LYS A 1 247 ? -4.659 -8.369 -18.415 1.00 90.81 247 LYS A N 1
ATOM 1928 C CA . LYS A 1 247 ? -5.697 -8.362 -19.460 1.00 90.81 247 LYS A CA 1
ATOM 1929 C C . LYS A 1 247 ? -6.345 -6.992 -19.637 1.00 90.81 247 LYS A C 1
ATOM 1931 O O . LYS A 1 247 ? -6.994 -6.756 -20.655 1.00 90.81 247 LYS A O 1
ATOM 1936 N N . HIS A 1 248 ? -6.221 -6.133 -18.630 1.00 83.56 248 HIS A N 1
ATOM 1937 C CA . HIS A 1 248 ? -6.754 -4.779 -18.617 1.00 83.56 248 HIS A CA 1
ATOM 1938 C C . HIS A 1 248 ? -5.670 -3.711 -18.811 1.00 83.56 248 HIS A C 1
ATOM 1940 O O . HIS A 1 248 ? -6.009 -2.529 -18.778 1.00 83.56 248 HIS A O 1
ATOM 1946 N N . ALA A 1 249 ? -4.407 -4.115 -18.986 1.00 80.12 249 ALA A N 1
ATOM 1947 C CA . ALA A 1 249 ? -3.281 -3.210 -19.170 1.00 80.12 249 ALA A CA 1
ATOM 1948 C C . ALA A 1 249 ? -3.426 -2.399 -20.459 1.00 80.12 249 ALA A C 1
ATOM 1950 O O . ALA A 1 249 ? -3.784 -2.948 -21.506 1.00 80.12 249 ALA A O 1
ATOM 1951 N N . ASP A 1 250 ? -3.089 -1.115 -20.388 1.00 77.75 250 ASP A N 1
ATOM 1952 C CA . ASP A 1 250 ? -2.702 -0.364 -21.580 1.00 77.75 250 ASP A CA 1
ATOM 1953 C C . ASP A 1 250 ? -1.215 -0.631 -21.872 1.00 77.75 250 ASP A C 1
ATOM 1955 O O . ASP A 1 250 ? -0.448 -0.957 -20.967 1.00 77.75 250 ASP A O 1
ATOM 1959 N N . GLU A 1 251 ? -0.787 -0.472 -23.123 1.00 70.50 251 GLU A N 1
ATOM 1960 C CA . GLU A 1 251 ? 0.600 -0.730 -23.553 1.00 70.50 251 GLU A CA 1
ATOM 1961 C C . GLU A 1 251 ? 1.612 0.197 -22.849 1.00 70.50 251 GLU A C 1
ATOM 1963 O O . GLU A 1 251 ? 2.794 -0.115 -22.764 1.00 70.50 251 GLU A O 1
ATOM 1968 N N . LYS A 1 252 ? 1.125 1.314 -22.295 1.00 70.06 252 LYS A N 1
ATOM 1969 C CA . LYS A 1 252 ? 1.902 2.319 -21.558 1.00 70.06 252 LYS A CA 1
ATOM 1970 C C . LYS A 1 252 ? 1.851 2.164 -20.033 1.00 70.06 252 LYS A C 1
ATOM 1972 O O . LYS A 1 252 ? 2.391 3.000 -19.322 1.00 70.06 252 LYS A O 1
ATOM 1977 N N . ASP A 1 253 ? 1.160 1.156 -19.502 1.00 79.75 253 ASP A N 1
ATOM 1978 C CA . ASP A 1 253 ? 1.007 1.007 -18.052 1.00 79.75 253 ASP A CA 1
ATOM 1979 C C . ASP A 1 253 ? 2.260 0.373 -17.418 1.00 79.75 253 ASP A C 1
ATOM 1981 O O . ASP A 1 253 ? 2.414 -0.851 -17.399 1.00 79.75 253 ASP A O 1
ATOM 1985 N N . ARG A 1 254 ? 3.151 1.208 -16.860 1.00 83.31 254 ARG A N 1
ATOM 1986 C CA . ARG A 1 254 ? 4.358 0.752 -16.145 1.00 83.31 254 ARG A CA 1
ATOM 1987 C C . ARG A 1 254 ? 4.091 0.182 -14.749 1.00 83.31 254 ARG A C 1
ATOM 1989 O O . ARG A 1 254 ? 4.973 -0.472 -14.186 1.00 83.31 254 ARG A O 1
ATOM 1996 N N . LEU A 1 255 ? 2.887 0.338 -14.189 1.00 86.12 255 LEU A N 1
ATOM 1997 C CA . LEU A 1 255 ? 2.568 -0.222 -12.872 1.00 86.12 255 LEU A CA 1
ATOM 1998 C C . LEU A 1 255 ? 2.616 -1.752 -12.905 1.00 86.12 255 LEU A C 1
ATOM 2000 O O . LEU A 1 255 ? 3.142 -2.386 -11.997 1.00 86.12 255 LEU A O 1
ATOM 2004 N N . ILE A 1 256 ? 2.083 -2.365 -13.954 1.00 88.62 256 ILE A N 1
ATOM 2005 C CA . ILE A 1 256 ? 1.992 -3.823 -14.076 1.00 88.62 256 ILE A CA 1
ATOM 2006 C C . ILE A 1 256 ? 3.365 -4.512 -14.156 1.00 88.62 256 ILE A C 1
ATOM 2008 O O . ILE A 1 256 ? 3.593 -5.426 -13.352 1.00 88.62 256 ILE A O 1
ATOM 2012 N N . PRO A 1 257 ? 4.295 -4.116 -15.049 1.00 88.38 257 PRO A N 1
ATOM 2013 C CA . PRO A 1 257 ? 5.634 -4.700 -15.074 1.00 88.38 257 PRO A CA 1
ATOM 2014 C C . PRO A 1 257 ? 6.378 -4.472 -13.752 1.00 88.38 257 PRO A C 1
ATOM 2016 O O . PRO A 1 257 ? 7.012 -5.407 -13.257 1.00 88.38 257 PRO A O 1
ATOM 2019 N N . MET A 1 258 ? 6.206 -3.308 -13.111 1.00 90.31 258 MET A N 1
ATOM 2020 C CA . MET A 1 258 ? 6.752 -3.042 -11.776 1.00 90.31 258 MET A CA 1
ATOM 2021 C C . MET A 1 258 ? 6.209 -4.030 -10.731 1.00 90.31 258 MET A C 1
ATOM 2023 O O . MET A 1 258 ? 6.977 -4.702 -10.042 1.00 90.31 258 MET A O 1
ATOM 2027 N N . LEU A 1 259 ? 4.884 -4.192 -10.639 1.00 93.12 259 LEU A N 1
ATOM 2028 C CA . LEU A 1 259 ? 4.251 -5.132 -9.706 1.00 93.12 259 LEU A CA 1
ATOM 2029 C C . LEU A 1 259 ? 4.701 -6.577 -9.952 1.00 93.12 259 LEU A C 1
ATOM 2031 O O . LEU A 1 259 ? 4.921 -7.327 -9.001 1.00 93.12 259 LEU A O 1
ATOM 2035 N N . ARG A 1 260 ? 4.860 -6.983 -11.216 1.00 91.69 260 ARG A N 1
ATOM 2036 C CA . ARG A 1 260 ? 5.352 -8.318 -11.574 1.00 91.69 260 ARG A CA 1
ATOM 2037 C C . ARG A 1 260 ? 6.812 -8.514 -11.169 1.00 91.69 260 ARG A C 1
ATOM 2039 O O . ARG A 1 260 ? 7.135 -9.582 -10.653 1.00 91.69 260 ARG A O 1
ATOM 2046 N N . SER A 1 261 ? 7.669 -7.519 -11.376 1.00 90.81 261 SER A N 1
ATOM 2047 C CA . SER A 1 261 ? 9.078 -7.582 -10.972 1.00 90.81 261 SER A CA 1
ATOM 2048 C C . SER A 1 261 ? 9.211 -7.695 -9.449 1.00 90.81 261 SER A C 1
ATOM 2050 O O . SER A 1 261 ? 9.862 -8.603 -8.921 1.00 90.81 261 SER A O 1
ATOM 2052 N N . ILE A 1 262 ? 8.491 -6.835 -8.727 1.00 92.12 262 ILE A N 1
ATOM 2053 C CA . ILE A 1 262 ? 8.622 -6.704 -7.277 1.00 92.12 262 ILE A CA 1
ATOM 2054 C C . ILE A 1 262 ? 7.895 -7.836 -6.546 1.00 92.12 262 ILE A C 1
ATOM 2056 O O . ILE A 1 262 ? 8.505 -8.536 -5.737 1.00 92.12 262 ILE A O 1
ATOM 2060 N N . TRP A 1 263 ? 6.611 -8.071 -6.832 1.00 93.88 263 TRP A N 1
ATOM 2061 C CA . TRP A 1 263 ? 5.828 -9.098 -6.132 1.00 93.88 263 TRP A CA 1
ATOM 2062 C C . TRP A 1 263 ? 5.997 -10.491 -6.744 1.00 93.88 263 TRP A C 1
ATOM 2064 O O . TRP A 1 263 ? 5.873 -11.495 -6.040 1.00 93.88 263 TRP A O 1
ATOM 2074 N N . GLY A 1 264 ? 6.257 -10.571 -8.049 1.00 83.88 264 GLY A N 1
ATOM 2075 C CA . GLY A 1 264 ? 6.293 -11.822 -8.806 1.00 83.88 264 GLY A CA 1
ATOM 2076 C C . GLY A 1 264 ? 7.640 -12.545 -8.818 1.00 83.88 264 GLY A C 1
ATOM 2077 O O . GLY A 1 264 ? 7.699 -13.654 -9.342 1.00 83.88 264 GLY A O 1
ATOM 2078 N N . SER A 1 265 ? 8.700 -12.008 -8.207 1.00 73.12 265 SER A N 1
ATOM 2079 C CA . SER A 1 265 ? 10.041 -12.631 -8.170 1.00 73.12 265 SER A CA 1
ATOM 2080 C C . SER A 1 265 ? 10.093 -14.036 -7.541 1.00 73.12 265 SER A C 1
ATOM 2082 O O . SER A 1 265 ? 11.057 -14.775 -7.739 1.00 73.12 265 SER A O 1
ATOM 2084 N N . GLY A 1 266 ? 9.042 -14.447 -6.819 1.00 60.91 266 GLY A N 1
ATOM 2085 C CA . GLY A 1 266 ? 8.857 -15.803 -6.284 1.00 60.91 266 GLY A CA 1
ATOM 2086 C C . GLY A 1 266 ? 7.946 -16.726 -7.109 1.00 60.91 266 GLY A C 1
ATOM 2087 O O . GLY A 1 266 ? 7.810 -17.906 -6.768 1.00 60.91 266 GLY A O 1
ATOM 2088 N N . LEU A 1 267 ? 7.310 -16.224 -8.171 1.00 60.66 267 LEU A N 1
ATOM 2089 C CA . LEU A 1 267 ? 6.434 -17.000 -9.046 1.00 60.66 267 LEU A CA 1
ATOM 2090 C C . LEU A 1 267 ? 7.293 -17.764 -10.055 1.00 60.66 267 LEU A C 1
ATOM 2092 O O . LEU A 1 267 ? 7.874 -17.194 -10.974 1.00 60.66 267 LEU A O 1
ATOM 2096 N N . THR A 1 268 ? 7.378 -19.086 -9.899 1.00 46.53 268 THR A N 1
ATOM 2097 C CA . THR A 1 268 ? 7.966 -19.928 -10.947 1.00 46.53 268 THR A CA 1
ATOM 2098 C C . THR A 1 268 ? 7.099 -19.811 -12.203 1.00 46.53 268 THR A C 1
ATOM 2100 O O . THR A 1 268 ? 5.877 -19.954 -12.095 1.00 46.53 268 THR A O 1
ATOM 2103 N N . PRO A 1 269 ? 7.677 -19.557 -13.392 1.00 43.62 269 PRO A N 1
ATOM 2104 C CA . PRO A 1 269 ? 6.892 -19.521 -14.613 1.00 43.62 269 PRO A CA 1
ATOM 2105 C C . PRO A 1 269 ? 6.262 -20.898 -14.808 1.00 43.62 269 PRO A C 1
ATOM 2107 O O . PRO A 1 269 ? 6.960 -21.908 -14.925 1.00 43.62 269 PRO A O 1
ATOM 2110 N N . VAL A 1 270 ? 4.930 -20.945 -14.817 1.00 40.06 270 VAL A N 1
ATOM 2111 C CA . VAL A 1 270 ? 4.207 -22.118 -15.298 1.00 40.06 270 VAL A CA 1
ATOM 2112 C C . VAL A 1 270 ? 4.517 -22.193 -16.784 1.00 40.06 270 VAL A C 1
ATOM 2114 O O . VAL A 1 270 ? 3.967 -21.433 -17.579 1.00 40.06 270 VAL A O 1
ATOM 2117 N N . VAL A 1 271 ? 5.463 -23.060 -17.143 1.00 33.72 271 VAL A N 1
ATOM 2118 C CA . VAL A 1 271 ? 5.731 -23.426 -18.531 1.00 33.72 271 VAL A CA 1
ATOM 2119 C C . VAL A 1 271 ? 4.403 -23.917 -19.100 1.00 33.72 271 VAL A C 1
ATOM 2121 O O . VAL A 1 271 ? 3.879 -24.939 -18.659 1.00 33.72 271 VAL A O 1
ATOM 2124 N N . GLN A 1 272 ? 3.817 -23.138 -20.006 1.00 33.22 272 GLN A N 1
ATOM 2125 C CA . GLN A 1 272 ? 2.673 -23.588 -20.785 1.00 33.22 272 GLN A CA 1
ATOM 2126 C C . GLN A 1 272 ? 3.190 -24.671 -21.741 1.00 33.22 272 GLN A C 1
ATOM 2128 O O . GLN A 1 272 ? 4.010 -24.377 -22.611 1.00 33.22 272 GLN A O 1
ATOM 2133 N N . GLU A 1 273 ? 2.779 -25.921 -21.509 1.00 32.03 273 GLU A N 1
ATOM 2134 C CA . GLU A 1 273 ? 2.919 -27.034 -22.464 1.00 32.03 273 GLU A CA 1
ATOM 2135 C C . GLU A 1 273 ? 1.903 -26.926 -23.608 1.00 32.03 273 GLU A C 1
ATOM 2137 O O . GLU A 1 273 ? 0.741 -26.530 -23.342 1.00 32.03 273 GLU A O 1
#

Sequence (273 aa):
MNTLVKAWRTRESQLDYGSVENRVSVPGQYINLLNEIELRAQDALNNDGLDTTTMEWLDEEYADLQDELAGISTDDETQDTENGDEEALEELAVDEIFRALQHGEQIDTFSGVENSRFNELVQLGETALAKGEYFLAKKRFTQALQFIPGHPMATAGLAHANLGAGFYLSASHVLHSLLSFQPEMIDVLYGPQLLPPRIELVRAGVAAKNRLDSERDGSAYAFLLAYIGHQLKDQEMLALGLAELEKHADEKDRLIPMLRSIWGSGLTPVVQE

pLDDT: mean 81.04, std 19.17, range [29.53, 98.75]

Secondary structure (DSSP, 8-state):
--HHHHHHHHSSSS----SSS------HHHHHHHHHHHHHHHHHHHHSS-TT--HHHHHHHHHHHHHHHTT----S-------HHHHHHHHHHHHHHHHHH----EE--S--SS--HHHHHHHHHHHHHHTT-HHHHHHHHHHHHTTSTT-HHHHHHHHHHHHHTT-HHHHHHHHHHHHHH-GGGTTPEEPTTTS--HHHHHHHHHHHHTTTT-TTTHHHHHHHHHHHHHHHT-HHHHHHHHHHHHTT--TT--HHHHHHHHHHTT-------

Foldseek 3Di:
DDDLVVLLQPDPQPNPVPDDDDDPFFAPLVVVLSVQLVVQLVVCCVPVPVVVPDPVVLSVLVNVQLCLLVVNDPPPDPDPPPDPVVVVVSVVSLLSNLVSLLRLGEDAAGAGPDPDPLRVLRVQLLQCLLVLVLVSNLVSLVVSCVVPPLRLSSLLSNLQSCLSVLVQLVSLVSVSSSCSSPVSCLNYAYDCSSHHHLVSLVVSLVVLVVCLPPPPRNLSSLSSQLVSCQNVVPLVSNVSSLVSNVVVDDPSNPVSVSNCSNRVPPPDPPPDD

Radius of gyration: 18.95 Å; chains: 1; bounding box: 46×54×52 Å